Protein AF-A0A9P7P0W4-F1 (afdb_monomer)

Sequence (199 aa):
MQRSKVRDDPTLLHHFNLAYEQLQRGLGTGDFRYDLLIMLVMTLSAPSQTPYINIKNQKNGYYFDLMDGTRDRQGAAMYAATVVTRMLWHLTKEQFDPAPPNTASVEEVTKRLEHYKVTYWLMVGIGWVDLSNPNCLRRSLRRHECVMRSDAALREYYVELDRLRVDDPDGFIYRIFHGRFPIRKYNWVEVCKSSYSEY

Nearest PDB structures (foldseek):
  7dd5-assembly1_A  TM=1.740E-01  e=6.209E+00  Gallus gallus

pLDDT: mean 86.81, std 13.25, range [32.72, 98.12]

Foldseek 3Di:
DPPCPQVPDVQNVVLLVLLVVVLVVPPPPPQLLSVLLCLLLVLQLLFQFHWAWDLPCCVLNIFIDTDPDGADPVLSVLLSSLSSSVLCCQVVVVSQPPPPPPHDHPQVSQVVCCVSNNAVVLCVQQPQW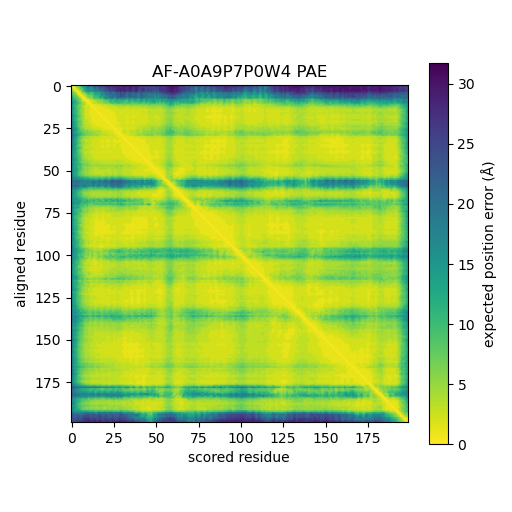DAPDPPDSDSGDDPVRTHGDDPVVSVVVSVVLVVCVPPPVQVNSCCRRRVPPPDDDDSSVVSSVVSPPVD

Mean predicted aligned error: 5.88 Å

Secondary structure (DSSP, 8-state):
---STTTT-HHHHHHHHHHHHHHHHHTTTT-HHHHHHHHHHHHHHSSSS-EEEE-S-GGG--EEEE-SSPPPHHHHHHHHHHHHHHHHHHHTHHHHSSPPTTS--HHHHHHHHGGGT--HHHHHHTTSEEESSTT---SS--GGGEEEPPHHHHHHHHHHHHHHHHH-HHHHHHHHHHTT-----S-HHHHHHGGGTT-

Radius of gyration: 16.47 Å; Cα contacts (8 Å, |Δi|>4): 232; chains: 1; bounding box: 40×38×42 Å

Solvent-accessible surface area (backbone atoms only — not comparable to full-atom values): 11359 Å² total; per-residue (Å²): 144,76,92,55,67,65,86,75,30,70,45,54,43,50,53,52,52,51,38,49,52,53,47,63,67,39,54,91,69,79,51,62,68,47,55,43,48,50,58,52,39,54,58,61,42,42,31,42,32,54,61,29,58,44,60,89,47,66,92,77,44,52,28,56,41,68,46,89,63,78,50,53,72,66,55,39,51,52,39,35,52,49,47,50,32,58,52,39,52,56,76,50,33,73,80,54,47,79,50,58,90,93,46,55,43,63,70,58,48,46,66,73,42,41,86,67,45,57,44,62,61,38,40,36,35,59,56,60,29,37,58,67,50,87,83,67,83,64,82,75,69,55,72,85,47,44,36,68,46,54,69,68,64,47,46,55,49,39,54,53,43,58,49,23,56,74,79,34,54,60,58,28,48,45,53,50,65,34,43,73,27,90,51,81,81,67,66,57,52,58,47,38,52,60,51,62,75,84,115

Structure (mmCIF, N/CA/C/O backbone):
data_AF-A0A9P7P0W4-F1
#
_entry.id   AF-A0A9P7P0W4-F1
#
loop_
_atom_site.group_PDB
_atom_site.id
_atom_site.type_symbol
_atom_site.label_atom_id
_atom_site.label_alt_id
_atom_site.label_comp_id
_atom_site.label_asym_id
_atom_site.label_entity_id
_atom_site.label_seq_id
_atom_site.pdbx_PDB_ins_code
_atom_site.Cartn_x
_atom_site.Cartn_y
_atom_site.Cartn_z
_atom_site.occupancy
_atom_site.B_iso_or_equiv
_atom_site.auth_seq_id
_atom_site.auth_comp_id
_atom_site.auth_asym_id
_atom_site.auth_atom_id
_atom_site.pdbx_PDB_model_num
ATOM 1 N N . MET A 1 1 ? 18.763 9.287 16.856 1.00 32.72 1 MET A N 1
ATOM 2 C CA . MET A 1 1 ? 18.424 8.640 18.144 1.00 32.72 1 MET A CA 1
ATOM 3 C C . MET A 1 1 ? 16.917 8.786 18.391 1.00 32.72 1 MET A C 1
ATOM 5 O O . MET A 1 1 ? 16.489 9.770 18.968 1.00 32.72 1 MET A O 1
ATOM 9 N N . GLN A 1 2 ? 16.097 7.884 17.833 1.00 38.03 2 GLN A N 1
ATOM 10 C CA . GLN A 1 2 ? 14.620 7.893 17.959 1.00 38.03 2 GLN A CA 1
ATOM 11 C C . GLN A 1 2 ? 14.020 6.499 17.639 1.00 38.03 2 GLN A C 1
ATOM 13 O O . GLN A 1 2 ? 12.918 6.377 17.120 1.00 38.03 2 GLN A O 1
ATOM 18 N N . ARG A 1 3 ? 14.782 5.428 17.914 1.00 39.53 3 ARG A N 1
ATOM 19 C CA . ARG A 1 3 ? 14.500 4.049 17.470 1.00 39.53 3 ARG A CA 1
ATOM 20 C C . ARG A 1 3 ? 13.415 3.303 18.284 1.00 39.53 3 ARG A C 1
ATOM 22 O O . ARG A 1 3 ? 13.064 2.204 17.879 1.00 39.53 3 ARG A O 1
ATOM 29 N N . SER A 1 4 ? 12.859 3.866 19.372 1.00 43.94 4 SER A N 1
ATOM 30 C CA . SER A 1 4 ? 11.929 3.133 20.271 1.00 43.94 4 SER A CA 1
ATOM 31 C C . SER A 1 4 ? 10.455 3.576 20.253 1.00 43.94 4 SER A C 1
ATOM 33 O O . SER A 1 4 ? 9.592 2.825 20.691 1.00 43.94 4 SER A O 1
ATOM 35 N N . LYS A 1 5 ? 10.113 4.749 19.702 1.00 50.69 5 LYS A N 1
ATOM 36 C CA . LYS A 1 5 ? 8.799 5.369 19.980 1.00 50.69 5 LYS A CA 1
ATOM 37 C C . LYS A 1 5 ? 7.566 4.601 19.487 1.00 50.69 5 LYS A C 1
ATOM 39 O O . LYS A 1 5 ? 6.499 4.819 20.035 1.00 50.69 5 LYS A O 1
ATOM 44 N N . VAL A 1 6 ? 7.678 3.735 18.476 1.00 53.84 6 VAL A N 1
ATOM 45 C CA . VAL A 1 6 ? 6.514 2.980 17.961 1.00 53.84 6 VAL A CA 1
ATOM 46 C C . VAL A 1 6 ? 6.235 1.722 18.781 1.00 53.84 6 VAL A C 1
ATOM 48 O O . VAL A 1 6 ? 5.078 1.363 18.966 1.00 53.84 6 VAL A O 1
ATOM 51 N N . ARG A 1 7 ? 7.283 1.064 19.294 1.00 53.12 7 ARG A N 1
ATOM 52 C CA . ARG A 1 7 ? 7.138 -0.154 20.105 1.00 53.12 7 ARG A CA 1
ATOM 53 C C . ARG A 1 7 ? 6.584 0.154 21.497 1.00 53.12 7 ARG A C 1
ATOM 55 O O . ARG A 1 7 ? 5.921 -0.695 22.075 1.00 53.12 7 ARG A O 1
ATOM 62 N N . ASP A 1 8 ? 6.823 1.368 21.984 1.00 61.44 8 ASP A N 1
ATOM 63 C CA . ASP A 1 8 ? 6.452 1.797 23.334 1.00 61.44 8 ASP A CA 1
ATOM 64 C C . ASP A 1 8 ? 5.175 2.657 23.361 1.00 61.44 8 ASP A C 1
ATOM 66 O O . ASP A 1 8 ? 4.830 3.203 24.404 1.00 61.44 8 ASP A O 1
ATOM 70 N N . ASP A 1 9 ? 4.484 2.81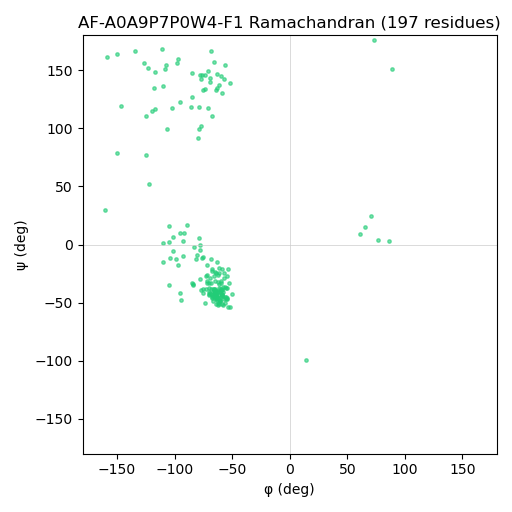0 22.225 1.00 72.50 9 ASP A N 1
ATOM 71 C CA . ASP A 1 9 ? 3.236 3.568 22.120 1.00 72.50 9 ASP A CA 1
ATOM 72 C C . ASP A 1 9 ? 2.047 2.603 21.960 1.00 72.50 9 ASP A C 1
ATOM 74 O O . ASP A 1 9 ? 1.773 2.130 20.848 1.00 72.50 9 ASP A O 1
ATOM 78 N N . PRO A 1 10 ? 1.310 2.310 23.050 1.00 73.75 10 PRO A N 1
ATOM 79 C CA . PRO A 1 10 ? 0.192 1.370 23.032 1.00 73.75 10 PRO A CA 1
ATOM 80 C C . PRO A 1 10 ? -0.889 1.753 22.018 1.00 73.75 10 PRO A C 1
ATOM 82 O O . PRO A 1 10 ? -1.561 0.882 21.466 1.00 73.75 10 PRO A O 1
ATOM 85 N N . THR A 1 11 ? -1.029 3.052 21.732 1.00 74.94 11 THR A N 1
ATOM 86 C CA . THR A 1 11 ? -2.031 3.548 20.786 1.00 74.94 11 THR A CA 1
ATOM 87 C C . THR A 1 11 ? -1.667 3.210 19.342 1.00 74.94 11 THR A C 1
ATOM 89 O O . THR A 1 11 ? -2.552 2.901 18.550 1.00 74.94 11 THR A O 1
ATOM 92 N N . LEU A 1 12 ? -0.373 3.178 19.005 1.00 81.94 12 LEU A N 1
ATOM 93 C CA . LEU A 1 12 ? 0.109 2.722 17.698 1.00 81.94 12 LEU A CA 1
ATOM 94 C C . LEU A 1 12 ? 0.057 1.200 17.574 1.00 81.94 12 LEU A C 1
ATOM 96 O O . LEU A 1 12 ? -0.354 0.684 16.532 1.00 81.94 12 LEU A O 1
ATOM 100 N N . LEU A 1 13 ? 0.446 0.484 18.633 1.00 86.81 13 LEU A N 1
ATOM 101 C CA . LEU A 1 13 ? 0.436 -0.979 18.655 1.00 86.81 13 LEU A CA 1
ATOM 102 C C . LEU A 1 13 ? -0.953 -1.555 18.381 1.00 86.81 13 LEU A C 1
ATOM 104 O O . LEU A 1 13 ? -1.053 -2.559 17.681 1.00 86.81 13 LEU A O 1
ATOM 108 N N . HIS A 1 14 ? -2.015 -0.906 18.864 1.00 90.31 14 HIS A N 1
ATOM 109 C CA . HIS A 1 14 ? -3.384 -1.343 18.599 1.00 90.31 14 HIS A CA 1
ATOM 110 C C . HIS A 1 14 ? -3.677 -1.482 17.095 1.00 90.31 14 HIS A C 1
ATOM 112 O O . HIS A 1 14 ? -4.174 -2.520 16.666 1.00 90.31 14 HIS A O 1
ATOM 118 N N . HIS A 1 15 ? -3.297 -0.494 16.275 1.00 92.81 15 HIS A N 1
ATOM 119 C CA . HIS A 1 15 ? -3.532 -0.558 14.828 1.00 92.81 15 HIS A CA 1
ATOM 120 C C . HIS A 1 15 ? -2.729 -1.667 14.150 1.00 92.81 15 HIS A C 1
ATOM 122 O O . HIS A 1 15 ? -3.246 -2.306 13.238 1.00 92.81 15 HIS A O 1
ATOM 128 N N . PHE A 1 16 ? -1.486 -1.904 14.576 1.00 93.12 16 PHE A N 1
ATOM 129 C CA . PHE A 1 16 ? -0.672 -2.987 14.022 1.00 93.12 16 PHE A CA 1
ATOM 130 C C . PHE A 1 16 ? -1.200 -4.365 14.420 1.00 93.12 16 PHE A C 1
ATOM 132 O O . PHE A 1 16 ? -1.268 -5.248 13.570 1.00 93.12 16 PHE A O 1
ATOM 139 N N . ASN A 1 17 ? -1.615 -4.541 15.676 1.00 93.56 17 ASN A N 1
ATOM 140 C CA . ASN A 1 17 ? -2.195 -5.795 16.151 1.00 93.56 17 ASN A CA 1
ATOM 141 C C . ASN A 1 17 ? -3.510 -6.094 15.431 1.00 93.56 17 ASN A C 1
ATOM 143 O O . ASN A 1 17 ? -3.691 -7.191 14.915 1.00 93.56 17 ASN A O 1
ATOM 147 N N . LEU A 1 18 ? -4.388 -5.097 15.308 1.00 94.31 18 LEU A N 1
ATOM 148 C CA . LEU A 1 18 ? -5.643 -5.272 14.591 1.00 94.31 18 LEU A CA 1
ATOM 149 C C . LEU A 1 18 ? -5.405 -5.542 13.099 1.00 94.31 18 LEU A C 1
ATOM 151 O O . LEU A 1 18 ? -6.032 -6.429 12.533 1.00 94.31 18 LEU A O 1
ATOM 155 N N . ALA A 1 19 ? -4.462 -4.842 12.461 1.00 96.12 19 ALA A N 1
ATOM 156 C CA . ALA A 1 19 ? -4.063 -5.131 11.084 1.00 96.12 19 ALA A CA 1
ATOM 157 C C . ALA A 1 19 ? -3.542 -6.566 10.920 1.00 96.12 19 ALA A C 1
ATOM 159 O O . ALA A 1 19 ? -3.913 -7.249 9.968 1.00 96.12 19 ALA A O 1
ATOM 160 N N . TYR A 1 20 ? -2.728 -7.042 11.861 1.00 95.69 20 TYR A N 1
ATOM 161 C CA . TYR A 1 20 ? -2.256 -8.421 11.879 1.00 95.69 20 TYR A CA 1
ATOM 162 C C . TYR A 1 20 ? -3.415 -9.420 11.999 1.00 95.69 20 TYR A C 1
ATOM 164 O O . TYR A 1 20 ? -3.494 -10.346 11.196 1.00 95.69 20 TYR A O 1
ATOM 172 N N . GLU A 1 21 ? -4.358 -9.202 12.919 1.00 95.94 21 GLU A N 1
ATOM 173 C CA . GLU A 1 21 ? -5.551 -10.048 13.062 1.00 95.94 21 GLU A CA 1
ATOM 174 C C . GLU A 1 21 ? -6.402 -10.075 11.787 1.00 95.94 21 GLU A C 1
ATOM 176 O O . GLU A 1 21 ? -6.816 -11.146 11.342 1.00 95.94 21 GLU A O 1
ATOM 181 N N . GLN A 1 22 ? -6.651 -8.914 11.172 1.00 96.56 22 GLN A N 1
ATOM 182 C CA . GLN A 1 22 ? -7.420 -8.830 9.927 1.00 96.56 22 GLN A CA 1
ATOM 183 C C . GLN A 1 22 ? -6.704 -9.531 8.771 1.00 96.56 22 GLN A C 1
ATOM 185 O O . GLN A 1 22 ? -7.348 -10.215 7.978 1.00 96.56 22 GLN A O 1
ATOM 190 N N . LEU A 1 23 ? -5.376 -9.409 8.688 1.00 95.88 23 LEU A N 1
ATOM 191 C CA . LEU A 1 23 ? -4.584 -10.125 7.694 1.00 95.88 23 LEU A CA 1
ATOM 192 C C . LEU A 1 23 ? -4.677 -11.641 7.905 1.00 95.88 23 LEU A C 1
ATOM 194 O O . LEU A 1 23 ? -4.950 -12.366 6.954 1.00 95.88 23 LEU A O 1
ATOM 198 N N . GLN A 1 24 ? -4.510 -12.125 9.139 1.00 95.62 24 GLN A N 1
ATOM 199 C CA . GLN A 1 24 ? -4.623 -13.553 9.453 1.00 95.62 24 GLN A CA 1
ATOM 200 C C . GLN A 1 24 ? -6.009 -14.121 9.138 1.00 95.62 24 GLN A C 1
ATOM 202 O O . GLN A 1 24 ? -6.105 -15.246 8.660 1.00 95.62 24 GLN A O 1
ATOM 207 N N . ARG A 1 25 ? -7.076 -13.354 9.396 1.00 94.44 25 ARG A N 1
ATOM 208 C CA . ARG A 1 25 ? -8.451 -13.770 9.086 1.00 94.44 25 ARG A CA 1
ATOM 209 C C . ARG A 1 25 ? -8.739 -13.794 7.588 1.00 94.44 25 ARG A C 1
ATOM 211 O O . ARG A 1 25 ? -9.549 -14.607 7.164 1.00 94.44 25 ARG A O 1
ATOM 218 N N . GLY A 1 26 ? -8.130 -12.898 6.813 1.00 93.88 26 GLY A N 1
ATOM 219 C CA . GLY A 1 26 ? -8.373 -12.785 5.375 1.00 93.88 26 GLY A CA 1
ATOM 220 C C . GLY A 1 26 ? -7.541 -13.737 4.519 1.00 93.88 26 GLY A C 1
ATOM 221 O O . GLY A 1 26 ? -8.018 -14.219 3.490 1.00 93.88 26 GLY A O 1
ATOM 222 N N . LEU A 1 27 ? -6.310 -14.043 4.933 1.00 93.19 27 LEU A N 1
ATOM 223 C CA . LEU A 1 27 ? -5.432 -14.946 4.190 1.00 93.19 27 LEU A CA 1
ATOM 224 C C . LEU A 1 27 ? -6.013 -16.364 4.104 1.00 93.19 27 LEU A C 1
ATOM 226 O O . LEU A 1 27 ? -6.480 -16.928 5.089 1.00 93.19 27 LEU A O 1
ATOM 230 N N . GLY A 1 28 ? -5.960 -16.953 2.907 1.00 88.75 28 GLY A N 1
ATOM 231 C CA . GLY A 1 28 ? -6.440 -18.317 2.657 1.00 88.75 28 GLY A CA 1
ATOM 232 C C . GLY A 1 28 ? -7.963 -18.463 2.556 1.00 88.75 28 GLY A C 1
ATOM 233 O O . GLY A 1 28 ? -8.452 -19.575 2.382 1.00 88.75 28 GLY A O 1
ATOM 234 N N . THR A 1 29 ? -8.720 -17.364 2.618 1.00 94.56 29 THR A N 1
ATOM 235 C CA . THR A 1 29 ? -10.188 -17.383 2.470 1.00 94.56 29 THR A CA 1
ATOM 236 C C . THR A 1 29 ? -10.666 -17.423 1.016 1.00 94.56 29 THR A C 1
ATOM 238 O O . THR A 1 29 ? -11.847 -17.647 0.764 1.00 94.56 29 THR A O 1
ATOM 241 N N . GLY A 1 30 ? -9.767 -17.190 0.053 1.00 92.56 30 GLY A N 1
ATOM 242 C CA . GLY A 1 30 ? -1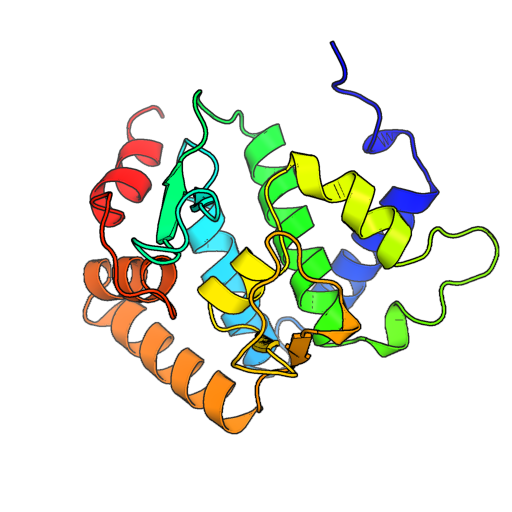0.105 -16.997 -1.362 1.00 92.56 30 GLY A CA 1
ATOM 243 C C . GLY A 1 30 ? -10.470 -15.552 -1.731 1.00 92.56 30 GLY A C 1
ATOM 244 O O . GLY A 1 30 ? -10.808 -15.282 -2.886 1.00 92.56 30 GLY A O 1
ATOM 245 N N . ASP A 1 31 ? -10.395 -14.607 -0.788 1.00 95.81 31 ASP A N 1
ATOM 246 C CA . ASP A 1 31 ? -10.518 -13.181 -1.092 1.00 95.81 31 ASP A CA 1
ATOM 247 C C . ASP A 1 31 ? -9.221 -12.633 -1.714 1.00 95.81 31 ASP A C 1
ATOM 249 O O . ASP A 1 31 ? -8.245 -12.318 -1.027 1.00 95.81 31 ASP A O 1
ATOM 253 N N . PHE A 1 32 ? -9.258 -12.461 -3.038 1.00 96.50 32 PHE A N 1
ATOM 254 C CA . PHE A 1 32 ? -8.147 -11.973 -3.861 1.00 96.50 32 PHE A CA 1
ATOM 255 C C . PHE A 1 32 ? -7.555 -10.631 -3.396 1.00 96.50 32 PHE A C 1
ATOM 257 O O . PHE A 1 32 ? -6.426 -10.298 -3.756 1.00 96.50 32 PHE A O 1
ATOM 264 N N . ARG A 1 33 ? -8.293 -9.824 -2.619 1.00 97.56 33 ARG A N 1
ATOM 265 C CA . ARG A 1 33 ? -7.811 -8.522 -2.131 1.00 97.56 33 ARG A CA 1
ATOM 266 C C . ARG A 1 33 ? -6.679 -8.691 -1.124 1.00 97.56 33 ARG A C 1
ATOM 268 O O . ARG A 1 33 ? -5.766 -7.868 -1.114 1.00 97.56 33 ARG A O 1
ATOM 275 N N . TYR A 1 34 ? -6.698 -9.760 -0.327 1.00 97.62 34 TYR A N 1
ATOM 276 C CA . TYR A 1 34 ? -5.602 -10.082 0.589 1.00 97.62 34 TYR A CA 1
ATOM 277 C C . TYR A 1 34 ? -4.376 -10.610 -0.163 1.00 97.62 34 TYR A C 1
ATOM 279 O O . TYR A 1 34 ? -3.258 -10.206 0.151 1.00 97.62 34 TYR A O 1
ATOM 287 N N . ASP A 1 35 ? -4.572 -11.419 -1.206 1.00 95.94 35 ASP A N 1
ATOM 288 C CA . ASP A 1 35 ? -3.472 -11.887 -2.059 1.00 95.94 35 ASP A CA 1
ATOM 289 C C . ASP A 1 35 ? -2.805 -10.718 -2.797 1.00 95.94 35 ASP A C 1
ATOM 291 O O . ASP A 1 35 ? -1.580 -10.576 -2.781 1.00 95.94 35 ASP A O 1
ATOM 295 N N . LEU A 1 36 ? -3.613 -9.819 -3.371 1.00 97.56 36 LEU A N 1
ATOM 296 C CA . LEU A 1 36 ? -3.139 -8.583 -3.991 1.00 97.56 36 LEU A CA 1
ATOM 297 C C . LEU A 1 36 ? -2.372 -7.711 -2.987 1.00 97.56 36 LEU A C 1
ATOM 299 O O . LEU A 1 36 ? -1.304 -7.192 -3.312 1.00 97.56 36 LEU A O 1
ATOM 303 N N . LEU A 1 37 ? -2.882 -7.568 -1.760 1.00 97.81 37 LEU A N 1
ATOM 304 C CA . LEU A 1 37 ? -2.204 -6.832 -0.694 1.00 97.81 37 LEU A CA 1
ATOM 305 C C . LEU A 1 37 ? -0.809 -7.402 -0.423 1.00 97.81 37 LEU A C 1
ATOM 307 O O . LEU A 1 37 ? 0.157 -6.638 -0.380 1.00 97.81 37 LEU A O 1
ATOM 311 N N . ILE A 1 38 ? -0.678 -8.725 -0.299 1.00 96.44 38 ILE A N 1
ATOM 312 C CA . ILE A 1 38 ? 0.621 -9.377 -0.093 1.00 96.44 38 ILE A CA 1
ATOM 313 C C . ILE A 1 38 ? 1.554 -9.153 -1.287 1.00 96.44 38 ILE A C 1
ATOM 315 O O . ILE A 1 38 ? 2.706 -8.768 -1.076 1.00 96.44 38 ILE A O 1
ATOM 319 N N . MET A 1 39 ? 1.076 -9.323 -2.526 1.00 95.94 39 MET A N 1
ATOM 320 C CA . MET A 1 39 ? 1.886 -9.086 -3.731 1.00 95.94 39 MET A CA 1
ATOM 321 C C . MET A 1 39 ? 2.477 -7.670 -3.747 1.00 95.94 39 MET A C 1
ATOM 323 O O . MET A 1 39 ? 3.679 -7.492 -3.970 1.00 95.94 39 MET A O 1
ATOM 327 N N . LEU A 1 40 ? 1.650 -6.662 -3.460 1.00 97.19 40 LEU A N 1
ATOM 328 C CA . LEU A 1 40 ? 2.065 -5.260 -3.430 1.00 97.19 40 LEU A CA 1
ATOM 329 C C . LEU A 1 40 ? 3.059 -4.984 -2.293 1.00 97.19 40 LEU A C 1
ATOM 331 O O . LEU A 1 40 ? 4.115 -4.396 -2.530 1.00 97.19 40 LEU A O 1
ATOM 335 N N . VAL A 1 41 ? 2.763 -5.429 -1.069 1.00 96.69 41 VAL A N 1
ATOM 336 C CA . VAL A 1 41 ? 3.607 -5.184 0.114 1.00 96.69 41 VAL A CA 1
ATOM 337 C C . VAL A 1 41 ? 4.976 -5.839 -0.028 1.00 96.69 41 VAL A C 1
ATOM 339 O O . VAL A 1 41 ? 5.988 -5.197 0.268 1.00 96.69 41 VAL A O 1
ATOM 342 N N . MET A 1 42 ? 5.024 -7.090 -0.490 1.00 94.38 42 MET A N 1
ATOM 343 C CA . MET A 1 42 ? 6.280 -7.823 -0.658 1.00 94.38 42 MET A CA 1
ATOM 344 C C . MET A 1 42 ? 7.157 -7.154 -1.713 1.00 94.38 42 MET A C 1
ATOM 346 O O . MET A 1 42 ? 8.341 -6.930 -1.472 1.00 94.38 42 MET A O 1
ATOM 350 N N . THR A 1 43 ? 6.562 -6.731 -2.830 1.00 94.69 43 THR A N 1
ATOM 351 C CA . THR A 1 43 ? 7.293 -6.046 -3.905 1.00 94.69 43 THR A CA 1
ATOM 352 C C . THR A 1 43 ? 7.809 -4.677 -3.464 1.00 94.69 43 THR A C 1
ATOM 354 O O . THR A 1 43 ? 8.975 -4.359 -3.676 1.00 94.69 43 THR A O 1
ATOM 357 N N . LEU A 1 44 ? 6.991 -3.874 -2.775 1.00 93.81 44 LEU A N 1
ATOM 358 C CA . LEU A 1 44 ? 7.425 -2.583 -2.223 1.00 93.81 44 LEU A CA 1
ATOM 359 C C . LEU A 1 44 ? 8.506 -2.724 -1.138 1.00 93.81 44 LEU A C 1
ATOM 361 O O . LEU A 1 44 ? 9.258 -1.785 -0.871 1.00 93.81 44 LEU A O 1
ATOM 365 N N . SER A 1 45 ? 8.570 -3.874 -0.472 1.00 92.50 45 SER A N 1
ATOM 366 C CA . SER A 1 45 ? 9.529 -4.125 0.604 1.00 92.50 45 SER A CA 1
ATOM 367 C C . SER A 1 45 ? 10.816 -4.789 0.121 1.00 92.50 45 SER A C 1
ATOM 369 O O . SER A 1 45 ? 11.773 -4.829 0.889 1.00 92.50 45 SER A O 1
ATOM 371 N N . ALA A 1 46 ? 10.862 -5.253 -1.132 1.00 91.00 46 ALA A N 1
ATOM 372 C CA . ALA A 1 46 ? 12.034 -5.902 -1.708 1.00 91.00 46 ALA A CA 1
ATOM 373 C C . ALA A 1 46 ? 13.257 -4.974 -1.841 1.00 91.00 46 ALA A C 1
ATOM 375 O O . ALA A 1 46 ? 14.342 -5.427 -1.495 1.00 91.00 46 ALA A O 1
ATOM 376 N N . PRO A 1 47 ? 13.131 -3.697 -2.267 1.00 90.31 47 PRO A N 1
ATOM 377 C CA . PRO A 1 47 ? 14.271 -2.789 -2.351 1.00 90.31 47 PRO A CA 1
ATOM 378 C C . PRO A 1 47 ? 15.019 -2.589 -1.024 1.00 90.31 47 PRO A C 1
ATOM 380 O O . PRO A 1 47 ? 14.410 -2.413 0.041 1.00 90.31 47 PRO A O 1
ATOM 383 N N . SER A 1 48 ? 16.347 -2.492 -1.114 1.00 86.31 48 SER A N 1
ATOM 384 C CA . SER A 1 48 ? 17.242 -2.158 0.002 1.00 86.31 48 SER A CA 1
ATOM 385 C C . SER A 1 48 ? 17.066 -0.722 0.506 1.00 86.31 48 SER A C 1
ATOM 387 O O . SER A 1 48 ? 17.383 -0.423 1.653 1.00 86.31 48 SER A O 1
ATOM 389 N N . GLN A 1 49 ? 16.512 0.173 -0.314 1.00 91.12 49 GLN A N 1
ATOM 390 C CA . GLN A 1 49 ? 16.134 1.539 0.058 1.00 91.12 49 GLN A CA 1
ATOM 391 C C . GLN A 1 49 ? 14.608 1.671 0.123 1.00 91.12 49 GLN A C 1
ATOM 393 O O . GLN A 1 49 ? 13.890 0.991 -0.599 1.00 91.12 49 GLN A O 1
ATOM 398 N N . THR A 1 50 ? 14.079 2.566 0.964 1.00 91.31 50 THR A N 1
ATOM 399 C CA . THR A 1 50 ? 12.617 2.733 1.100 1.00 91.31 50 THR A CA 1
ATOM 400 C C . THR A 1 50 ? 12.015 3.396 -0.145 1.00 91.31 50 THR A C 1
ATOM 402 O O . THR A 1 50 ? 12.327 4.570 -0.383 1.00 91.31 50 THR A O 1
ATOM 405 N N . PRO A 1 51 ? 11.110 2.730 -0.893 1.00 92.75 51 PRO A N 1
ATOM 406 C CA . PRO A 1 51 ? 10.400 3.383 -1.979 1.00 92.75 51 PRO A CA 1
ATOM 407 C C . PRO A 1 51 ? 9.280 4.280 -1.445 1.00 92.75 51 PRO A C 1
ATOM 409 O O . PRO A 1 51 ? 8.577 3.951 -0.483 1.00 92.75 51 PRO A O 1
ATOM 412 N N . TYR A 1 52 ? 9.089 5.427 -2.086 1.00 92.62 52 TYR A N 1
ATOM 413 C CA . TYR A 1 52 ? 8.035 6.379 -1.751 1.00 92.62 52 TYR A CA 1
ATOM 414 C C . TYR A 1 52 ? 7.568 7.157 -2.979 1.00 92.62 52 TYR A C 1
ATOM 416 O O . TYR A 1 52 ? 8.260 7.205 -3.988 1.00 92.62 52 TYR A O 1
ATOM 424 N N . ILE A 1 53 ? 6.409 7.813 -2.889 1.00 91.12 53 ILE A N 1
ATOM 425 C CA . ILE A 1 53 ? 5.954 8.723 -3.946 1.00 91.12 53 ILE A CA 1
ATOM 426 C C . ILE A 1 53 ? 6.544 10.113 -3.730 1.00 91.12 53 ILE A C 1
ATOM 428 O O . ILE A 1 53 ? 6.255 10.780 -2.730 1.00 91.12 53 ILE A O 1
ATOM 432 N N . ASN A 1 54 ? 7.343 10.571 -4.690 1.00 88.44 54 ASN A N 1
ATOM 433 C CA . ASN A 1 54 ? 7.838 11.933 -4.721 1.00 88.44 54 ASN A CA 1
ATOM 434 C C . ASN A 1 54 ? 6.751 12.878 -5.249 1.00 88.44 54 ASN A C 1
ATOM 436 O O . ASN A 1 54 ? 6.279 12.770 -6.378 1.00 88.44 54 ASN A O 1
ATOM 440 N N . ILE A 1 55 ? 6.363 13.819 -4.390 1.00 83.31 55 ILE A N 1
ATOM 441 C CA . ILE A 1 55 ? 5.297 14.805 -4.614 1.00 83.31 55 ILE A CA 1
ATOM 442 C C . ILE A 1 55 ? 5.841 16.237 -4.775 1.00 83.31 55 ILE A C 1
ATOM 444 O O . ILE A 1 55 ? 5.065 17.190 -4.859 1.00 83.31 55 ILE A O 1
ATOM 448 N N . LYS A 1 56 ? 7.171 16.428 -4.730 1.00 74.31 56 LYS A N 1
ATOM 449 C CA . LYS A 1 56 ? 7.791 17.762 -4.629 1.00 74.31 56 LYS A CA 1
ATOM 450 C C . LYS A 1 56 ? 7.684 18.574 -5.919 1.00 74.31 56 LYS A C 1
ATOM 452 O O . LYS A 1 56 ? 7.664 19.799 -5.838 1.00 74.31 56 LYS A O 1
ATOM 457 N N . ASN A 1 57 ? 7.584 17.924 -7.079 1.00 63.81 57 ASN A N 1
ATOM 458 C CA . ASN A 1 57 ? 7.490 18.605 -8.367 1.00 63.81 57 ASN A CA 1
ATOM 459 C C . ASN A 1 57 ? 6.254 18.161 -9.161 1.00 63.81 57 ASN A C 1
ATOM 461 O O . ASN A 1 57 ? 6.363 17.410 -10.122 1.00 63.81 57 ASN A O 1
ATOM 465 N N . GLN A 1 58 ? 5.081 18.675 -8.775 1.00 63.09 58 GLN A N 1
ATOM 466 C CA . GLN A 1 58 ? 3.805 18.389 -9.448 1.00 63.09 58 GLN A CA 1
ATOM 467 C C . GLN A 1 58 ? 3.825 18.695 -10.957 1.00 63.09 58 GLN A C 1
ATOM 469 O O . GLN A 1 58 ? 3.111 18.039 -11.706 1.00 63.09 58 GLN A O 1
ATOM 474 N N . LYS A 1 59 ? 4.667 19.636 -11.421 1.00 62.31 59 LYS A N 1
ATOM 475 C CA . LYS A 1 59 ? 4.817 19.944 -12.856 1.00 62.31 59 LYS A CA 1
ATOM 476 C C . LYS A 1 59 ? 5.401 18.777 -13.652 1.00 62.31 59 LYS A C 1
ATOM 478 O O . LYS A 1 59 ? 5.048 18.604 -14.810 1.00 62.31 59 LYS A O 1
ATOM 483 N N . ASN A 1 60 ? 6.257 17.978 -13.018 1.00 62.50 60 ASN A N 1
ATOM 484 C CA . ASN A 1 60 ? 6.850 16.785 -13.615 1.00 62.50 60 ASN A CA 1
ATOM 485 C C . ASN A 1 60 ? 6.070 15.517 -13.248 1.00 62.50 60 ASN A C 1
ATOM 487 O O . ASN A 1 60 ? 6.568 14.432 -13.510 1.00 62.50 60 ASN A O 1
ATOM 491 N N . GLY A 1 61 ? 4.888 15.656 -12.637 1.00 72.50 61 GLY A N 1
ATOM 492 C CA . GLY A 1 61 ? 4.056 14.564 -12.148 1.00 72.50 61 GLY A CA 1
ATOM 493 C C . GLY A 1 61 ? 4.585 13.872 -10.888 1.00 72.50 61 GLY A C 1
ATOM 494 O O . GLY A 1 61 ? 5.648 14.182 -10.348 1.00 72.50 61 GLY A O 1
ATOM 495 N N . TYR A 1 62 ? 3.780 12.939 -10.392 1.00 84.50 62 TYR A N 1
ATOM 496 C CA . TYR A 1 62 ? 4.121 12.063 -9.275 1.00 84.50 62 TYR A CA 1
ATOM 497 C C . TYR A 1 62 ? 4.897 10.854 -9.793 1.00 84.50 62 TYR A C 1
ATOM 499 O O . TYR A 1 62 ? 4.645 10.408 -10.908 1.00 84.50 62 TYR A O 1
ATOM 507 N N . TYR A 1 63 ? 5.826 10.321 -9.004 1.00 88.25 63 TYR A N 1
ATOM 508 C CA . TYR A 1 63 ? 6.576 9.115 -9.363 1.00 88.25 63 TYR A CA 1
ATOM 509 C C . TYR A 1 63 ? 7.165 8.430 -8.139 1.00 88.25 63 TYR A C 1
ATOM 511 O O . TYR A 1 63 ? 7.313 9.048 -7.081 1.00 88.25 63 TYR A O 1
ATOM 519 N N . PHE A 1 64 ? 7.517 7.156 -8.292 1.00 90.94 64 PHE A N 1
ATOM 520 C CA . PHE A 1 64 ? 8.254 6.430 -7.269 1.00 90.94 64 PHE A CA 1
ATOM 521 C C . PHE A 1 64 ? 9.715 6.869 -7.217 1.00 90.94 64 PHE A C 1
ATOM 523 O O . PHE A 1 64 ? 10.406 6.940 -8.234 1.00 90.94 64 PHE A O 1
ATOM 530 N N . ASP A 1 65 ? 10.192 7.110 -6.006 1.00 91.38 65 ASP A N 1
ATOM 531 C CA . ASP A 1 65 ? 11.549 7.523 -5.693 1.00 91.38 65 ASP A CA 1
ATOM 532 C C . ASP A 1 65 ? 12.090 6.698 -4.513 1.00 91.38 65 ASP A C 1
ATOM 534 O O . ASP A 1 65 ? 11.329 6.004 -3.832 1.00 91.38 65 ASP A O 1
ATOM 538 N N . LEU A 1 66 ? 13.397 6.760 -4.274 1.00 90.50 66 LEU A N 1
ATOM 539 C CA . LEU A 1 66 ? 14.078 6.039 -3.201 1.00 90.50 66 LEU A CA 1
ATOM 540 C C . LEU A 1 66 ? 14.560 7.013 -2.132 1.00 90.50 66 LEU A C 1
ATOM 542 O O . LEU A 1 66 ? 15.065 8.094 -2.434 1.00 90.50 66 LEU A O 1
ATOM 546 N N . MET A 1 67 ? 14.372 6.654 -0.865 1.00 88.81 67 MET A N 1
ATOM 547 C CA . MET A 1 67 ? 14.987 7.399 0.229 1.00 88.81 67 MET A CA 1
ATOM 548 C C . MET A 1 67 ? 16.501 7.212 0.245 1.00 88.81 67 MET A C 1
ATOM 550 O O . MET A 1 67 ? 16.989 6.104 0.035 1.00 88.81 67 MET A O 1
ATOM 554 N N . ASP A 1 68 ? 17.222 8.275 0.597 1.00 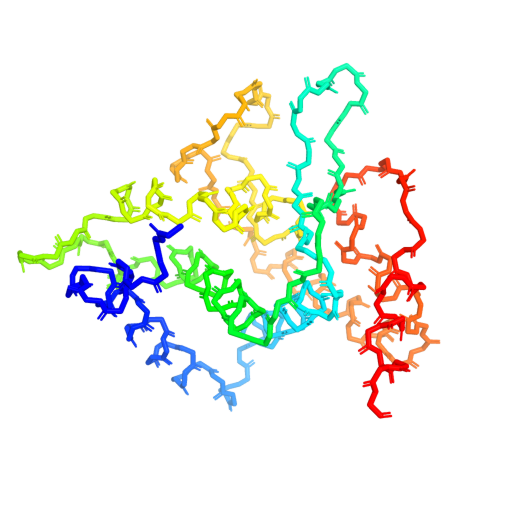83.12 68 ASP A N 1
ATOM 555 C CA . ASP A 1 68 ? 18.660 8.204 0.843 1.00 83.12 68 ASP A CA 1
ATOM 556 C C . ASP A 1 68 ? 18.973 7.248 2.004 1.00 83.12 68 ASP A C 1
ATOM 558 O O . ASP A 1 68 ? 18.314 7.277 3.050 1.00 83.12 68 ASP A O 1
ATOM 562 N N . GLY A 1 69 ? 20.011 6.431 1.815 1.00 81.12 69 GLY A N 1
ATOM 563 C CA . GLY A 1 69 ? 20.469 5.438 2.785 1.00 81.12 69 GLY A CA 1
ATOM 564 C C . GLY A 1 69 ? 19.796 4.071 2.642 1.00 81.12 69 GLY A C 1
ATOM 565 O O . GLY A 1 69 ? 18.651 3.951 2.200 1.00 81.12 69 GLY A O 1
ATOM 566 N N . THR A 1 70 ? 20.529 3.027 3.026 1.00 81.44 70 THR A N 1
ATOM 567 C CA . THR A 1 70 ? 20.019 1.656 3.070 1.00 81.44 70 THR A CA 1
ATOM 568 C C . THR A 1 70 ? 19.124 1.455 4.288 1.00 81.44 70 THR A C 1
ATOM 570 O O . THR A 1 70 ? 19.306 2.044 5.358 1.00 81.44 70 THR A O 1
ATOM 573 N N . ARG A 1 71 ? 18.103 0.626 4.110 1.00 82.75 71 ARG A N 1
ATOM 574 C CA . ARG A 1 71 ? 17.142 0.249 5.133 1.00 82.75 71 ARG A CA 1
ATOM 575 C C . ARG A 1 71 ? 17.595 -1.058 5.765 1.00 82.75 71 ARG A C 1
ATOM 577 O O . ARG A 1 71 ? 17.733 -2.066 5.081 1.00 82.75 71 ARG A O 1
ATOM 584 N N . ASP A 1 72 ? 17.778 -1.048 7.080 1.00 81.75 72 ASP A N 1
ATOM 585 C CA . ASP A 1 72 ? 18.020 -2.282 7.824 1.00 81.75 72 ASP A CA 1
ATOM 586 C C . ASP A 1 72 ? 16.768 -3.186 7.846 1.00 81.75 72 ASP A C 1
ATOM 588 O O . ASP A 1 72 ? 15.648 -2.773 7.521 1.00 81.75 72 ASP A O 1
ATOM 592 N N . ARG A 1 73 ? 16.943 -4.450 8.253 1.00 79.50 73 ARG A N 1
ATOM 593 C CA . ARG A 1 73 ? 15.854 -5.443 8.297 1.00 79.50 73 ARG A CA 1
ATOM 594 C C . ARG A 1 73 ? 14.657 -4.975 9.131 1.00 79.50 73 ARG A C 1
ATOM 596 O O . ARG A 1 73 ? 13.511 -5.242 8.773 1.00 79.50 73 ARG A O 1
ATOM 603 N N . GLN A 1 74 ? 14.909 -4.273 10.236 1.00 83.38 74 GLN A N 1
ATOM 604 C CA . GLN A 1 74 ? 13.849 -3.753 11.098 1.00 83.38 74 GLN A CA 1
ATOM 605 C C . GLN A 1 74 ? 13.068 -2.635 10.399 1.00 83.38 74 GLN A C 1
ATOM 607 O O . GLN A 1 74 ? 11.840 -2.612 10.455 1.00 83.38 74 GLN A O 1
ATOM 612 N N . GLY A 1 75 ? 13.758 -1.732 9.707 1.00 85.62 75 GLY A N 1
ATOM 613 C CA . GLY A 1 75 ? 13.152 -0.695 8.887 1.00 85.62 75 GLY A CA 1
ATOM 614 C C . GLY A 1 75 ? 12.304 -1.284 7.763 1.00 85.62 75 GLY A C 1
ATOM 615 O O . GLY A 1 75 ? 11.214 -0.775 7.505 1.00 85.62 75 GLY A O 1
ATOM 616 N N . ALA A 1 76 ? 12.759 -2.369 7.128 1.00 86.94 76 ALA A N 1
ATOM 617 C CA . ALA A 1 76 ? 12.006 -3.064 6.084 1.00 86.94 76 ALA A CA 1
ATOM 618 C C . ALA A 1 76 ? 10.713 -3.672 6.637 1.00 86.94 76 ALA A C 1
ATOM 620 O O . ALA A 1 76 ? 9.638 -3.429 6.089 1.00 86.94 76 ALA A O 1
ATOM 621 N N . ALA A 1 77 ? 10.795 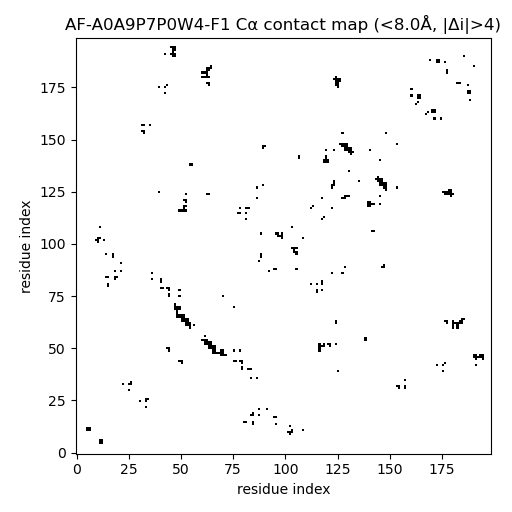-4.361 7.778 1.00 89.81 77 ALA A N 1
ATOM 622 C CA . ALA A 1 77 ? 9.627 -4.912 8.459 1.00 89.81 77 ALA A CA 1
ATOM 623 C C . ALA A 1 77 ? 8.633 -3.819 8.886 1.00 89.81 77 ALA A C 1
ATOM 625 O O . ALA A 1 77 ? 7.431 -3.956 8.668 1.00 89.81 77 ALA A O 1
ATOM 626 N N . MET A 1 78 ? 9.121 -2.703 9.441 1.00 90.38 78 MET A N 1
ATOM 627 C CA . MET A 1 78 ? 8.259 -1.585 9.837 1.00 90.38 78 MET A CA 1
ATOM 628 C C . MET A 1 78 ? 7.589 -0.916 8.643 1.00 90.38 78 MET A C 1
ATOM 630 O O . MET A 1 78 ? 6.418 -0.546 8.731 1.00 90.38 78 MET A O 1
ATOM 634 N N . TYR A 1 79 ? 8.300 -0.770 7.526 1.00 93.06 79 TYR A N 1
ATOM 635 C CA . TYR A 1 79 ? 7.718 -0.254 6.296 1.00 93.06 79 TYR A CA 1
ATOM 636 C C . TYR A 1 79 ? 6.600 -1.171 5.793 1.00 93.06 79 TYR A C 1
ATOM 638 O O . TYR A 1 79 ? 5.483 -0.697 5.597 1.00 93.06 79 TYR A O 1
ATOM 646 N N . ALA A 1 80 ? 6.861 -2.477 5.681 1.00 95.06 80 ALA A N 1
ATOM 647 C CA . ALA A 1 80 ? 5.872 -3.466 5.261 1.00 95.06 80 ALA A CA 1
ATOM 648 C C . ALA A 1 80 ? 4.628 -3.442 6.161 1.00 95.06 80 ALA A C 1
ATOM 650 O O . ALA A 1 80 ? 3.513 -3.281 5.669 1.00 95.06 80 ALA A O 1
ATOM 651 N N . ALA A 1 81 ? 4.819 -3.500 7.484 1.00 95.00 81 ALA A N 1
ATOM 652 C CA . ALA A 1 81 ? 3.731 -3.425 8.456 1.00 95.00 81 ALA A CA 1
ATOM 653 C C . ALA A 1 81 ? 2.922 -2.130 8.303 1.00 95.00 81 ALA A C 1
ATOM 655 O O . ALA A 1 81 ? 1.698 -2.142 8.359 1.00 95.00 81 ALA A O 1
ATOM 656 N N . THR A 1 82 ? 3.593 -1.003 8.061 1.00 95.00 82 THR A N 1
ATOM 657 C CA . THR A 1 82 ? 2.931 0.291 7.859 1.00 95.00 82 THR A CA 1
ATOM 658 C C . THR A 1 82 ? 2.097 0.305 6.575 1.00 95.00 82 THR A C 1
ATOM 660 O O . THR A 1 82 ? 0.970 0.800 6.593 1.00 95.00 82 THR A O 1
ATOM 663 N N . VAL A 1 83 ? 2.617 -0.244 5.471 1.00 96.69 83 VAL A N 1
ATOM 664 C CA . VAL A 1 83 ? 1.880 -0.379 4.203 1.00 96.69 83 VAL A CA 1
ATOM 665 C C . VAL A 1 83 ? 0.647 -1.265 4.403 1.00 96.69 83 VAL A C 1
ATOM 667 O O . VAL A 1 83 ? -0.456 -0.816 4.101 1.00 96.69 83 VAL A O 1
ATOM 670 N N . VAL A 1 84 ? 0.808 -2.458 4.989 1.00 97.38 84 VAL A N 1
ATOM 671 C CA . VAL A 1 84 ? -0.290 -3.397 5.300 1.00 97.38 84 VAL A CA 1
ATOM 672 C C . VAL A 1 84 ? -1.377 -2.716 6.125 1.00 97.38 84 VAL A C 1
ATOM 674 O O . VAL A 1 84 ? -2.541 -2.711 5.727 1.00 97.38 84 VAL A O 1
ATOM 677 N N . THR A 1 85 ? -1.002 -2.094 7.246 1.00 95.88 85 THR A N 1
ATOM 678 C CA . THR A 1 85 ? -1.945 -1.413 8.141 1.00 95.88 85 THR A CA 1
ATOM 679 C C . THR A 1 85 ? -2.745 -0.349 7.395 1.00 95.88 85 THR A C 1
ATOM 681 O O . THR A 1 85 ? -3.966 -0.297 7.522 1.00 95.88 85 THR A O 1
ATOM 684 N N . ARG A 1 86 ? -2.090 0.469 6.559 1.00 95.12 86 ARG A N 1
ATOM 685 C CA . ARG A 1 86 ? -2.793 1.487 5.766 1.00 95.12 86 ARG A CA 1
ATOM 686 C C . ARG A 1 86 ? -3.714 0.892 4.711 1.00 95.12 86 ARG A C 1
ATOM 688 O O . ARG A 1 86 ? -4.793 1.434 4.492 1.00 95.12 86 ARG A O 1
ATOM 695 N N . MET A 1 87 ? -3.315 -0.198 4.064 1.00 97.31 87 MET A N 1
ATOM 696 C CA . MET A 1 87 ? -4.164 -0.873 3.085 1.00 97.31 87 MET A CA 1
ATOM 697 C C . MET A 1 87 ? -5.432 -1.430 3.750 1.00 97.31 87 MET A C 1
ATOM 699 O O . MET A 1 87 ? -6.534 -1.235 3.229 1.00 97.31 87 MET A O 1
ATOM 703 N N . LEU A 1 88 ? -5.298 -2.019 4.942 1.00 97.06 88 LEU A N 1
ATOM 704 C CA . LEU A 1 88 ? -6.412 -2.570 5.720 1.00 97.06 88 LEU A CA 1
ATOM 705 C C . LEU A 1 88 ? -7.354 -1.503 6.292 1.00 97.06 88 LEU A C 1
ATOM 707 O O . LEU A 1 88 ? -8.553 -1.746 6.379 1.00 97.06 88 LEU A O 1
ATOM 711 N N . TRP A 1 89 ? -6.876 -0.287 6.579 1.00 95.19 89 TRP A N 1
ATOM 712 C CA . TRP A 1 89 ? -7.757 0.833 6.956 1.00 95.19 89 TRP A CA 1
ATOM 713 C C . TRP A 1 89 ? -8.803 1.194 5.898 1.00 95.19 89 TRP A C 1
ATOM 715 O O . TRP A 1 89 ? -9.789 1.865 6.225 1.00 95.19 89 TRP A O 1
ATOM 725 N N . HIS A 1 90 ? -8.565 0.818 4.640 1.00 94.94 90 HIS A N 1
ATOM 726 C CA . HIS A 1 90 ? -9.521 0.982 3.549 1.00 94.94 90 HIS A CA 1
ATOM 727 C C . HIS A 1 90 ? -10.342 -0.283 3.306 1.00 94.94 90 HIS A C 1
ATOM 729 O O . HIS A 1 90 ? -11.545 -0.167 3.096 1.00 94.94 90 HIS A O 1
ATOM 735 N N . LEU A 1 91 ? -9.712 -1.462 3.355 1.00 96.00 91 LEU A N 1
ATOM 736 C CA . LEU A 1 91 ? -10.381 -2.733 3.068 1.00 96.00 91 LEU A CA 1
ATOM 737 C C . LEU A 1 91 ? -11.389 -3.139 4.151 1.00 96.00 91 LEU A C 1
ATOM 739 O O . LEU A 1 91 ? -12.494 -3.547 3.821 1.00 96.00 91 LEU A O 1
ATOM 743 N N . THR A 1 92 ? -11.020 -2.996 5.423 1.00 94.81 92 THR A N 1
ATOM 744 C CA . THR A 1 92 ? -11.847 -3.365 6.585 1.00 94.81 92 THR A CA 1
ATOM 745 C C . THR A 1 92 ? -12.050 -2.138 7.469 1.00 94.81 92 THR A C 1
ATOM 747 O O . THR A 1 92 ? -11.697 -2.123 8.653 1.00 94.81 92 THR A O 1
ATOM 750 N N . LYS A 1 93 ? -12.505 -1.038 6.855 1.00 92.75 93 LYS A N 1
ATOM 751 C CA . LYS A 1 93 ? -12.603 0.292 7.480 1.00 92.75 93 LYS A CA 1
ATOM 752 C C . LYS A 1 93 ? -13.325 0.248 8.828 1.00 92.75 93 LYS A C 1
ATOM 754 O O . LYS A 1 93 ? -12.878 0.903 9.765 1.00 92.75 93 LYS A O 1
ATOM 759 N N . GLU A 1 94 ? -14.407 -0.510 8.907 1.00 92.94 94 GLU A N 1
ATOM 760 C CA . GLU A 1 94 ? -15.277 -0.673 10.071 1.00 92.94 94 GLU A CA 1
ATOM 761 C C . GLU A 1 94 ? -14.576 -1.271 11.296 1.00 92.94 94 GLU A C 1
ATOM 763 O O . GLU A 1 94 ? -15.038 -1.085 12.415 1.00 92.94 94 GLU A O 1
ATOM 768 N N . GLN A 1 95 ? -13.441 -1.948 11.107 1.00 92.75 95 GLN A N 1
ATOM 769 C CA . GLN A 1 95 ? -12.644 -2.480 12.214 1.00 92.75 95 GLN A CA 1
ATOM 770 C C . GLN A 1 95 ? -11.807 -1.383 12.884 1.00 92.75 95 GLN A C 1
ATOM 772 O O . GLN A 1 95 ? -11.517 -1.461 14.072 1.00 92.75 95 GLN A O 1
ATOM 777 N N . PHE A 1 96 ? -11.410 -0.359 12.125 1.00 90.38 96 PHE A N 1
ATOM 778 C CA . PHE A 1 96 ? -10.499 0.696 12.581 1.00 90.38 96 PHE A CA 1
ATOM 779 C C . PHE A 1 96 ? -11.202 2.023 12.895 1.00 90.38 96 PHE A C 1
ATOM 781 O O . PHE A 1 96 ? -10.563 2.942 13.406 1.00 90.38 96 PHE A O 1
ATOM 788 N N . ASP A 1 97 ? -12.472 2.163 12.516 1.00 88.12 97 ASP A N 1
ATOM 789 C CA . ASP A 1 97 ? -13.223 3.413 12.582 1.00 88.12 97 ASP A CA 1
ATOM 790 C C . ASP A 1 97 ? -14.709 3.134 12.888 1.00 88.12 97 ASP A C 1
ATOM 792 O O . ASP A 1 97 ? -15.366 2.465 12.082 1.00 88.12 97 ASP A O 1
ATOM 796 N N . PRO A 1 98 ? -15.256 3.640 14.013 1.00 85.44 98 PRO A N 1
ATOM 797 C CA . PRO A 1 98 ? -14.618 4.549 14.971 1.00 85.44 98 PRO A CA 1
ATOM 798 C C . PRO A 1 98 ? -13.527 3.880 15.813 1.00 85.44 98 PRO A C 1
ATOM 800 O O . PRO A 1 98 ? -13.599 2.696 16.136 1.00 85.44 98 PRO A O 1
ATOM 803 N N . ALA A 1 99 ? -12.520 4.668 16.193 1.00 82.94 99 ALA A N 1
ATOM 804 C CA . ALA A 1 99 ? -11.467 4.210 17.091 1.00 82.94 99 ALA A CA 1
ATOM 805 C C . ALA A 1 99 ? -12.058 3.868 18.476 1.00 82.94 99 ALA A C 1
ATOM 807 O O . ALA A 1 99 ? -12.826 4.673 19.022 1.00 82.94 99 ALA A O 1
ATOM 808 N N . PRO A 1 100 ? -11.716 2.708 19.071 1.00 83.25 100 PRO A N 1
ATOM 809 C CA . PRO A 1 100 ? -12.126 2.379 20.431 1.00 83.25 100 PRO A CA 1
ATOM 810 C C . PRO A 1 100 ? -11.687 3.442 21.455 1.00 83.25 100 PRO A C 1
ATOM 812 O O . PRO A 1 100 ? -10.671 4.119 21.251 1.00 83.25 100 PRO A O 1
ATOM 815 N N . PRO A 1 101 ? -12.383 3.572 22.601 1.00 79.94 101 PRO A N 1
ATOM 816 C CA . PRO A 1 101 ? -11.954 4.461 23.678 1.00 79.94 101 PRO A CA 1
ATOM 817 C C . PRO A 1 101 ? -10.490 4.211 24.071 1.00 79.94 101 PRO A C 1
ATOM 819 O O . PRO A 1 101 ? -10.061 3.064 24.180 1.00 79.94 101 PRO A O 1
ATOM 822 N N . ASN A 1 102 ? -9.729 5.283 24.314 1.00 81.31 102 ASN A N 1
ATOM 823 C CA . ASN A 1 102 ? -8.297 5.248 24.662 1.00 81.31 102 ASN A CA 1
ATOM 824 C C . ASN A 1 102 ? -7.352 4.722 23.564 1.00 81.31 102 ASN A C 1
ATOM 826 O O . ASN A 1 102 ? -6.186 4.437 23.845 1.00 81.31 102 ASN A O 1
ATOM 830 N N . THR A 1 103 ? -7.813 4.625 22.317 1.00 84.81 103 THR A N 1
ATOM 831 C CA . THR A 1 103 ? -6.951 4.379 21.153 1.00 84.81 103 THR A CA 1
ATOM 832 C C . THR A 1 103 ? -6.816 5.647 20.313 1.00 84.81 103 THR A C 1
ATOM 834 O O . THR A 1 103 ? -7.660 6.541 20.379 1.00 84.81 103 THR A O 1
ATOM 837 N N . ALA A 1 104 ? -5.718 5.763 19.567 1.00 86.50 104 ALA A N 1
ATOM 838 C CA . ALA A 1 104 ? -5.534 6.886 18.657 1.00 86.50 104 ALA A CA 1
ATOM 839 C C . ALA A 1 104 ? -6.445 6.717 17.436 1.00 86.50 104 ALA A C 1
ATOM 841 O O . ALA A 1 104 ? -6.674 5.610 16.962 1.00 86.50 104 ALA A O 1
ATOM 842 N N . SER A 1 105 ? -6.939 7.825 16.896 1.00 90.38 105 SER A N 1
ATOM 843 C CA . SER A 1 105 ? -7.655 7.816 15.621 1.00 90.38 105 SER A CA 1
ATOM 844 C C . SER A 1 105 ? -6.733 7.425 14.463 1.00 90.38 105 SER A C 1
ATOM 846 O O . SER A 1 105 ? -5.516 7.645 14.495 1.00 90.38 105 SER A O 1
ATOM 848 N N . VAL A 1 106 ? -7.324 6.929 13.372 1.00 90.75 106 VAL A N 1
ATOM 849 C CA . VAL A 1 106 ? -6.592 6.656 12.128 1.00 90.75 106 VAL A CA 1
ATOM 850 C C . VAL A 1 106 ? -5.838 7.902 11.644 1.00 90.75 106 VAL A C 1
ATOM 852 O O . VAL A 1 106 ? -4.708 7.795 11.166 1.00 90.75 106 VAL A O 1
ATOM 855 N N . GLU A 1 107 ? -6.404 9.099 11.790 1.00 88.88 107 GLU A N 1
ATOM 856 C CA . GLU A 1 107 ? -5.776 10.371 11.424 1.00 88.88 107 GLU A CA 1
ATOM 857 C C . GLU A 1 107 ? -4.531 10.684 12.267 1.00 88.88 107 GLU A C 1
ATOM 859 O O . GLU A 1 107 ? -3.523 11.159 11.734 1.00 88.88 107 GLU A O 1
ATOM 864 N N . GLU A 1 108 ? -4.572 10.423 13.572 1.00 89.06 108 GLU A N 1
ATOM 865 C CA . GLU A 1 108 ? -3.424 10.608 14.463 1.00 89.06 108 GLU A CA 1
ATOM 866 C C . GLU A 1 108 ? -2.314 9.609 14.149 1.00 89.06 108 GLU A C 1
ATOM 868 O O . GLU A 1 108 ? -1.151 10.002 14.001 1.00 89.06 108 GLU A O 1
ATOM 873 N N . VAL A 1 109 ? -2.672 8.336 13.968 1.00 89.81 109 VAL A N 1
ATOM 874 C CA . VAL A 1 109 ? -1.721 7.285 13.596 1.00 89.81 109 VAL A CA 1
ATOM 875 C C . VAL A 1 109 ? -1.139 7.543 12.209 1.00 89.81 109 VAL A C 1
ATOM 877 O O . VAL A 1 109 ? 0.065 7.406 12.020 1.00 89.81 109 VAL A O 1
ATOM 880 N N . THR A 1 110 ? -1.933 8.033 11.253 1.00 88.69 110 THR A N 1
ATOM 881 C CA . THR A 1 110 ? -1.461 8.438 9.917 1.00 88.69 110 THR A CA 1
ATOM 882 C C . THR A 1 110 ? -0.282 9.400 10.028 1.00 88.69 110 THR A C 1
ATOM 884 O O . THR A 1 110 ? 0.774 9.119 9.461 1.00 88.69 110 THR A O 1
ATOM 887 N N . LYS A 1 111 ? -0.425 10.499 10.783 1.00 85.75 111 LYS A N 1
ATOM 888 C CA . LYS A 1 111 ? 0.642 11.503 10.961 1.00 85.75 111 LYS A CA 1
ATOM 889 C C . LYS A 1 111 ? 1.901 10.889 11.567 1.00 85.75 111 LYS A C 1
ATOM 891 O O . LYS A 1 111 ? 3.009 11.213 11.152 1.00 85.75 111 LYS A O 1
ATOM 896 N N . ARG A 1 112 ? 1.729 9.973 12.522 1.00 85.94 112 ARG A N 1
ATOM 897 C CA . ARG A 1 112 ? 2.831 9.239 13.157 1.00 85.94 112 ARG A CA 1
ATOM 898 C C . ARG A 1 112 ? 3.471 8.195 12.247 1.00 85.94 112 ARG A C 1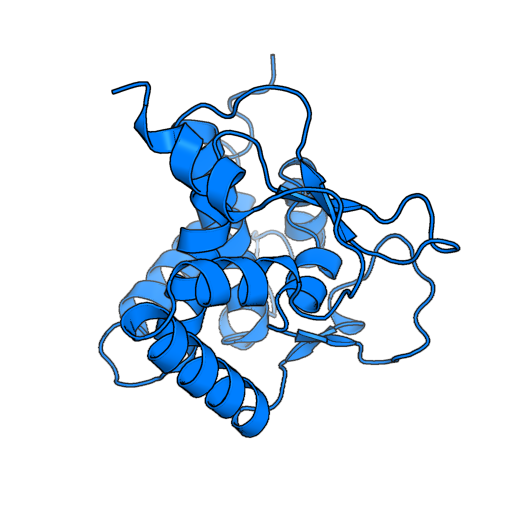
ATOM 900 O O . ARG A 1 112 ? 4.561 7.760 12.562 1.00 85.94 112 ARG A O 1
ATOM 907 N N . LEU A 1 113 ? 2.830 7.773 11.159 1.00 84.94 113 LEU A N 1
ATOM 908 C CA . LEU A 1 113 ? 3.378 6.797 10.210 1.00 84.94 113 LEU A CA 1
ATOM 909 C C . LEU A 1 113 ? 3.999 7.450 8.965 1.00 84.94 113 LEU A C 1
ATOM 911 O O . LEU A 1 113 ? 4.718 6.790 8.218 1.00 84.94 113 LEU A O 1
ATOM 915 N N . GLU A 1 114 ? 3.763 8.745 8.728 1.00 81.88 114 GLU A N 1
ATOM 916 C CA . GLU A 1 114 ? 4.296 9.466 7.562 1.00 81.88 114 GLU A CA 1
ATOM 917 C C . GLU A 1 114 ? 5.834 9.503 7.509 1.00 81.88 114 GLU A C 1
ATOM 919 O O . GLU A 1 114 ? 6.402 9.596 6.416 1.00 81.88 114 GLU A O 1
ATOM 924 N N . HIS A 1 115 ? 6.540 9.374 8.642 1.00 81.25 115 HIS A N 1
ATOM 925 C CA . HIS A 1 115 ? 8.009 9.308 8.632 1.00 81.25 115 HIS A CA 1
ATOM 926 C C . HIS A 1 115 ? 8.546 8.031 7.979 1.00 81.25 115 HIS A C 1
ATOM 928 O O . HIS A 1 115 ? 9.654 8.064 7.450 1.00 81.25 115 HIS A O 1
ATOM 934 N N . TYR A 1 116 ? 7.751 6.955 7.920 1.00 84.62 116 TYR A N 1
ATOM 935 C CA . TYR A 1 116 ? 8.064 5.746 7.146 1.00 84.62 116 TYR A CA 1
ATOM 936 C C . TYR A 1 116 ? 7.786 5.906 5.645 1.00 84.62 116 TYR A C 1
ATOM 938 O O . TYR A 1 116 ? 7.879 4.941 4.895 1.00 84.62 116 TYR A O 1
ATOM 946 N N . LYS A 1 117 ? 7.419 7.114 5.191 1.00 88.31 117 LYS A N 1
ATOM 947 C CA . LYS A 1 117 ? 7.098 7.461 3.794 1.00 88.31 117 LYS A CA 1
ATOM 948 C C . LYS A 1 117 ? 5.925 6.708 3.174 1.00 88.31 117 LYS A C 1
ATOM 950 O O . LYS A 1 117 ? 5.636 6.884 1.991 1.00 88.31 117 LYS A O 1
ATOM 955 N N . VAL A 1 118 ? 5.190 5.951 3.977 1.00 91.12 118 VAL A N 1
ATOM 956 C CA . VAL A 1 118 ? 3.920 5.358 3.579 1.00 91.12 118 VAL A CA 1
ATOM 957 C C . VAL A 1 118 ? 2.866 6.457 3.659 1.00 91.12 118 VAL A C 1
ATOM 959 O O . VAL A 1 118 ? 2.401 6.805 4.739 1.00 91.12 118 VAL A O 1
ATOM 962 N N . THR A 1 119 ? 2.526 7.055 2.520 1.00 92.31 119 THR A N 1
ATOM 963 C CA . THR A 1 119 ? 1.516 8.120 2.412 1.00 92.31 119 THR A CA 1
ATOM 964 C C . THR A 1 119 ? 0.278 7.612 1.675 1.00 92.31 119 THR A C 1
ATOM 966 O O . THR A 1 119 ? 0.307 6.555 1.052 1.00 92.31 119 THR A O 1
ATOM 969 N N . TYR A 1 120 ? -0.827 8.360 1.689 1.00 93.19 120 TYR A N 1
ATOM 970 C CA . TYR A 1 120 ? -1.976 8.014 0.841 1.00 93.19 120 TYR A CA 1
ATOM 971 C C . TYR A 1 120 ? -1.656 8.138 -0.655 1.00 93.19 120 TYR A C 1
ATOM 973 O O . TYR A 1 120 ? -2.184 7.374 -1.454 1.00 93.19 120 TYR A O 1
ATOM 981 N N . TRP A 1 121 ? -0.711 9.006 -1.038 1.00 92.88 121 TRP A N 1
ATOM 982 C CA . TRP A 1 121 ? -0.201 9.036 -2.410 1.00 92.88 121 TRP A CA 1
ATOM 983 C C . TRP A 1 121 ? 0.465 7.721 -2.810 1.00 92.88 121 TRP A C 1
ATOM 985 O O . TRP A 1 121 ? 0.329 7.319 -3.959 1.00 92.88 121 TRP A O 1
ATOM 995 N N . LEU A 1 122 ? 1.129 7.024 -1.880 1.00 94.38 122 LEU A N 1
ATOM 996 C CA . LEU A 1 122 ? 1.636 5.673 -2.133 1.00 94.38 122 LEU A CA 1
ATOM 997 C C . LEU A 1 122 ? 0.494 4.692 -2.416 1.00 94.38 122 LEU A C 1
ATOM 999 O O . LEU A 1 122 ? 0.587 3.953 -3.389 1.00 94.38 122 LEU A O 1
ATOM 1003 N N . MET A 1 123 ? -0.588 4.729 -1.629 1.00 95.62 123 MET A N 1
ATOM 1004 C CA . MET A 1 123 ? -1.768 3.870 -1.834 1.00 95.62 123 MET A CA 1
ATOM 1005 C C . MET A 1 123 ? -2.426 4.116 -3.203 1.00 95.62 123 MET A C 1
ATOM 1007 O O . MET A 1 123 ? -2.815 3.168 -3.885 1.00 95.62 123 MET A O 1
ATOM 1011 N N . VAL A 1 124 ? -2.517 5.383 -3.625 1.00 94.56 124 VAL A N 1
ATOM 1012 C CA . VAL A 1 124 ? -2.981 5.763 -4.971 1.00 94.56 124 VAL A CA 1
ATOM 1013 C C . VAL A 1 124 ? -1.993 5.284 -6.032 1.00 94.56 124 VAL A C 1
ATOM 1015 O O . VAL A 1 124 ? -2.394 4.713 -7.043 1.00 94.56 124 VAL A O 1
ATOM 1018 N N . GLY A 1 125 ? -0.696 5.487 -5.796 1.00 93.44 125 GLY A N 1
ATOM 1019 C CA . GLY A 1 125 ? 0.379 5.144 -6.720 1.00 93.44 125 GLY A CA 1
ATOM 1020 C C . GLY A 1 125 ? 0.398 3.665 -7.068 1.00 93.44 125 GLY A C 1
ATOM 1021 O O . GLY A 1 125 ? 0.456 3.346 -8.249 1.00 93.44 125 GLY A O 1
ATOM 1022 N N . ILE A 1 126 ? 0.247 2.781 -6.077 1.00 95.50 126 ILE A N 1
ATOM 1023 C CA . ILE A 1 126 ? 0.122 1.328 -6.290 1.00 95.50 126 ILE A CA 1
ATOM 1024 C C . ILE A 1 126 ? -1.269 0.890 -6.758 1.00 95.50 126 ILE A C 1
ATOM 1026 O O . ILE A 1 126 ? -1.505 -0.294 -6.946 1.00 95.50 126 ILE A O 1
ATOM 1030 N N . GLY A 1 127 ? -2.217 1.813 -6.927 1.00 95.44 127 GLY A N 1
ATOM 1031 C CA . GLY A 1 127 ? -3.557 1.502 -7.413 1.00 95.44 127 GLY A CA 1
ATOM 1032 C C . GLY A 1 127 ? -4.443 0.735 -6.429 1.00 95.44 127 GLY A C 1
ATOM 1033 O O . GLY A 1 127 ? -5.373 0.071 -6.893 1.00 95.44 127 GLY A O 1
ATOM 1034 N N . TRP A 1 128 ? -4.175 0.835 -5.120 1.00 97.44 128 TRP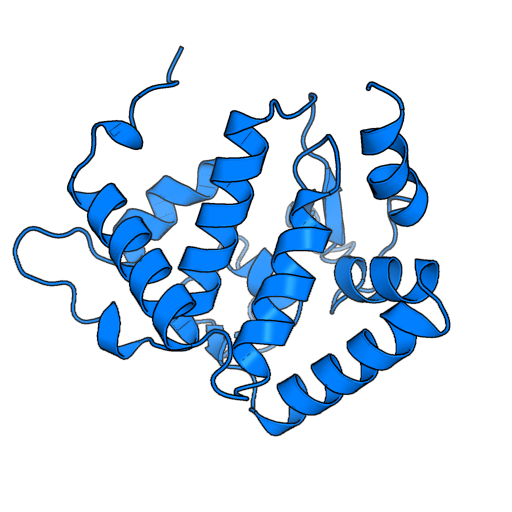 A N 1
ATOM 1035 C CA . TRP A 1 128 ? -5.003 0.255 -4.052 1.00 97.44 128 TRP A CA 1
ATOM 1036 C C . TRP A 1 128 ? -6.271 1.076 -3.790 1.00 97.44 128 TRP A C 1
ATOM 1038 O O . TRP A 1 128 ? -7.350 0.526 -3.586 1.00 97.44 128 TRP A O 1
ATOM 1048 N N . VAL A 1 129 ? -6.148 2.404 -3.839 1.00 96.75 129 VAL A N 1
ATOM 1049 C CA . VAL A 1 129 ? -7.256 3.351 -3.642 1.00 96.75 129 VAL A CA 1
ATOM 1050 C C . VAL A 1 129 ? -7.351 4.334 -4.802 1.00 96.75 129 VAL A C 1
ATOM 1052 O O . VAL A 1 129 ? -6.370 4.612 -5.496 1.00 96.75 129 VAL A O 1
ATOM 1055 N N . ASP A 1 130 ? -8.545 4.880 -4.980 1.00 95.56 130 ASP A N 1
ATOM 1056 C CA . ASP A 1 130 ? -8.843 5.993 -5.870 1.00 95.56 130 ASP A CA 1
ATOM 1057 C C . ASP A 1 130 ? -8.881 7.312 -5.097 1.00 95.56 130 ASP A C 1
ATOM 1059 O O . ASP A 1 130 ? -9.147 7.337 -3.897 1.00 95.56 130 ASP A O 1
ATOM 1063 N N . LEU A 1 131 ? -8.647 8.426 -5.792 1.00 93.94 131 LEU A N 1
ATOM 1064 C CA . LEU A 1 131 ? -8.950 9.742 -5.237 1.00 93.94 131 LEU A CA 1
ATOM 1065 C C . LEU A 1 131 ? -10.461 9.972 -5.284 1.00 93.94 131 LEU A C 1
ATOM 1067 O O . LEU A 1 131 ? -11.067 9.823 -6.343 1.00 93.94 131 LEU A O 1
ATOM 1071 N N . SER A 1 132 ? -11.051 10.437 -4.182 1.00 93.75 132 SER A N 1
ATOM 1072 C CA . SER A 1 132 ? -12.456 10.879 -4.159 1.00 93.75 132 SER A CA 1
ATOM 1073 C C . SER A 1 132 ? -12.694 12.031 -5.143 1.00 93.75 132 SER A C 1
ATOM 1075 O O . SER A 1 132 ? -13.763 12.151 -5.730 1.00 93.75 132 SER A O 1
ATOM 1077 N N . ASN A 1 133 ? -11.679 12.883 -5.323 1.00 90.94 133 ASN A N 1
ATOM 1078 C CA . ASN A 1 133 ? -11.641 13.936 -6.331 1.00 90.94 133 ASN A CA 1
ATOM 1079 C C . ASN A 1 133 ? -10.377 13.768 -7.196 1.00 90.94 133 ASN A C 1
ATOM 1081 O O . ASN A 1 133 ? -9.279 14.049 -6.704 1.00 90.94 133 ASN A O 1
ATOM 1085 N N . PRO A 1 134 ? -10.507 13.379 -8.478 1.00 85.19 134 PRO A N 1
ATOM 1086 C CA . PRO A 1 134 ? -9.373 13.220 -9.392 1.00 85.19 134 PRO A CA 1
ATOM 1087 C C . PRO A 1 134 ? -8.516 14.482 -9.563 1.00 85.19 134 PRO A C 1
ATOM 1089 O O . PRO A 1 134 ? -7.328 14.384 -9.850 1.00 85.19 134 PRO A O 1
ATOM 1092 N N . ASN A 1 135 ? -9.091 15.666 -9.333 1.00 84.44 135 ASN A N 1
ATOM 1093 C CA . ASN A 1 135 ? -8.407 16.955 -9.451 1.00 84.44 135 ASN A CA 1
ATOM 1094 C C . ASN A 1 135 ? -7.734 17.402 -8.140 1.00 84.44 135 ASN A C 1
ATOM 1096 O O . ASN A 1 135 ? -7.443 18.585 -7.961 1.00 84.44 135 ASN A O 1
ATOM 1100 N N . CYS A 1 136 ? -7.519 16.498 -7.179 1.00 83.75 136 CYS A N 1
ATOM 1101 C CA . CYS A 1 136 ? -6.880 16.853 -5.916 1.00 83.75 136 CYS A CA 1
ATOM 1102 C C . CYS A 1 136 ? -5.404 17.240 -6.123 1.00 83.75 136 CYS A C 1
ATOM 1104 O O . CYS A 1 136 ? -4.549 16.399 -6.385 1.00 83.75 136 CYS A O 1
ATOM 1106 N N . LEU A 1 137 ? -5.091 18.527 -5.935 1.00 79.12 137 LEU A N 1
ATOM 1107 C CA . LEU A 1 137 ? -3.734 19.080 -6.063 1.00 79.12 137 LEU A CA 1
ATOM 1108 C C . LEU A 1 137 ? -2.955 19.104 -4.736 1.00 79.12 137 LEU A C 1
ATOM 1110 O O . LEU A 1 137 ? -1.895 19.731 -4.632 1.00 79.12 137 LEU A O 1
ATOM 1114 N N . ARG A 1 138 ? -3.467 18.464 -3.679 1.00 83.06 138 ARG A N 1
ATOM 1115 C CA . ARG A 1 138 ? -2.824 18.506 -2.362 1.00 83.06 138 ARG A CA 1
ATOM 1116 C C . ARG A 1 138 ? -1.515 17.727 -2.362 1.00 83.06 138 ARG A C 1
ATOM 1118 O O . ARG A 1 138 ? -1.407 16.616 -2.869 1.00 83.06 138 ARG A O 1
ATOM 1125 N N . ARG A 1 139 ? -0.517 18.284 -1.679 1.00 81.69 139 ARG A N 1
ATOM 1126 C CA . ARG A 1 139 ? 0.741 17.576 -1.405 1.00 81.69 139 ARG A CA 1
ATOM 1127 C C . ARG A 1 139 ? 0.540 16.437 -0.404 1.00 81.69 139 ARG A C 1
ATOM 1129 O O . ARG A 1 139 ? 1.068 15.356 -0.607 1.00 81.69 139 ARG A O 1
ATOM 1136 N N . SER A 1 140 ? -0.265 16.652 0.635 1.00 86.25 140 SER A N 1
ATOM 1137 C CA . SER A 1 140 ? -0.643 15.605 1.589 1.00 86.25 140 SER A CA 1
ATOM 1138 C C . SER A 1 140 ? -2.151 15.371 1.526 1.00 86.25 140 SER A C 1
ATOM 1140 O O . SER A 1 140 ? -2.940 16.291 1.785 1.00 86.25 140 SER A O 1
ATOM 1142 N N . LEU A 1 141 ? -2.508 14.152 1.121 1.00 88.81 141 LEU A N 1
ATOM 1143 C CA . LEU A 1 141 ? -3.876 13.649 1.084 1.00 88.81 141 LEU A CA 1
ATOM 1144 C C . LEU A 1 141 ? -4.326 13.247 2.489 1.00 88.81 141 LEU A C 1
ATOM 1146 O O . LEU A 1 141 ? -3.544 12.738 3.293 1.00 88.81 141 LEU A O 1
ATOM 1150 N N . ARG A 1 142 ? -5.608 13.440 2.762 1.00 88.44 142 ARG A N 1
ATOM 1151 C CA . ARG A 1 142 ? -6.321 12.943 3.935 1.00 88.44 142 ARG A CA 1
ATOM 1152 C C . ARG A 1 142 ? -7.040 11.648 3.578 1.00 88.44 142 ARG A C 1
ATOM 1154 O O . ARG A 1 142 ? -7.348 11.397 2.417 1.00 88.44 142 ARG A O 1
ATOM 1161 N N . ARG A 1 143 ? -7.386 10.857 4.593 1.00 88.62 143 ARG A N 1
ATOM 1162 C CA . ARG A 1 143 ? -8.063 9.567 4.403 1.00 88.62 143 ARG A CA 1
ATOM 1163 C C . ARG A 1 143 ? -9.353 9.674 3.587 1.00 88.62 143 ARG A C 1
ATOM 1165 O O . ARG A 1 143 ? -9.534 8.897 2.666 1.00 88.62 143 ARG A O 1
ATOM 1172 N N . HIS A 1 144 ? -10.217 10.647 3.892 1.00 88.81 144 HIS A N 1
ATOM 1173 C CA . HIS A 1 144 ? -11.496 10.844 3.189 1.00 88.81 144 HIS A CA 1
ATOM 1174 C C . HIS A 1 144 ? -11.346 11.316 1.733 1.00 88.81 144 HIS A C 1
ATOM 1176 O O . HIS A 1 144 ? -12.314 11.304 0.976 1.00 88.81 144 HIS A O 1
ATOM 1182 N N . GLU A 1 145 ? -10.147 11.747 1.334 1.00 92.88 145 GLU A N 1
ATOM 1183 C CA . GLU A 1 145 ? -9.825 12.076 -0.059 1.00 92.88 145 GLU A CA 1
ATOM 1184 C C . GLU A 1 145 ? -9.442 10.827 -0.864 1.00 92.88 145 GLU A C 1
ATOM 1186 O O . GLU A 1 145 ? -9.180 10.934 -2.060 1.00 92.88 145 GLU A O 1
ATOM 1191 N N . CYS A 1 146 ? -9.411 9.660 -0.214 1.00 94.38 146 CYS A N 1
ATOM 1192 C CA . CYS A 1 146 ? -9.190 8.364 -0.828 1.00 94.38 146 CYS A CA 1
ATOM 1193 C C . CYS A 1 146 ? -10.416 7.469 -0.619 1.00 94.38 146 CYS A C 1
ATOM 1195 O O . CYS A 1 146 ? -10.925 7.339 0.497 1.00 94.38 146 CYS A O 1
ATOM 1197 N N . VAL A 1 147 ? -10.846 6.793 -1.677 1.00 95.44 147 VAL A N 1
ATOM 1198 C CA . VAL A 1 147 ? -11.891 5.765 -1.633 1.00 95.44 147 VAL A CA 1
ATOM 1199 C C . VAL A 1 147 ? -11.309 4.425 -2.042 1.00 95.44 147 VAL A C 1
ATOM 1201 O O . VAL A 1 147 ? -10.378 4.361 -2.845 1.00 95.44 147 VAL A O 1
ATOM 1204 N N . MET A 1 148 ? -11.844 3.345 -1.474 1.00 96.50 148 MET A N 1
ATOM 1205 C CA . MET A 1 148 ? -11.443 2.008 -1.893 1.00 96.50 148 MET A CA 1
ATOM 1206 C C . MET A 1 148 ? -11.738 1.853 -3.384 1.00 96.50 148 MET A C 1
ATOM 1208 O O . MET A 1 148 ? -12.829 2.199 -3.845 1.00 96.50 148 MET A O 1
ATOM 1212 N N . ARG A 1 149 ? -10.747 1.375 -4.136 1.00 96.31 149 ARG A N 1
ATOM 1213 C CA . ARG A 1 149 ? -10.930 1.087 -5.555 1.00 96.31 149 ARG A CA 1
ATOM 1214 C C . ARG A 1 149 ? -11.967 -0.026 -5.709 1.00 96.31 149 ARG A C 1
ATOM 1216 O O . ARG A 1 149 ? -12.064 -0.900 -4.851 1.00 96.31 149 ARG A O 1
ATOM 1223 N N . SER A 1 150 ? -12.750 0.009 -6.786 1.00 97.06 150 SER A N 1
ATOM 1224 C CA . SER A 1 150 ? -13.805 -0.987 -6.995 1.00 97.06 150 SER A CA 1
ATOM 1225 C C . SER A 1 150 ? -13.243 -2.411 -7.060 1.00 97.06 150 SER A C 1
ATOM 1227 O O . SER A 1 150 ? -12.166 -2.640 -7.618 1.00 97.06 150 SER A O 1
ATOM 1229 N N . ASP A 1 151 ? -14.003 -3.380 -6.543 1.00 97.38 151 ASP A N 1
ATOM 1230 C CA . ASP A 1 151 ? -13.606 -4.794 -6.555 1.00 97.38 151 ASP A CA 1
ATOM 1231 C C . ASP A 1 151 ? -13.312 -5.297 -7.978 1.00 97.38 151 ASP A C 1
ATOM 1233 O O . ASP A 1 151 ? -12.365 -6.054 -8.170 1.00 97.38 151 ASP A O 1
ATOM 1237 N N . ALA A 1 152 ? -14.065 -4.844 -8.989 1.00 98.06 152 ALA A N 1
ATOM 1238 C CA . ALA A 1 152 ? -13.812 -5.192 -10.389 1.00 98.06 152 ALA A CA 1
ATOM 1239 C C . ALA A 1 152 ? -12.423 -4.720 -10.853 1.00 98.06 152 ALA A C 1
ATOM 1241 O O . ALA A 1 152 ? -11.638 -5.514 -11.365 1.00 98.06 152 ALA A O 1
ATOM 1242 N N . ALA A 1 153 ? -12.078 -3.457 -10.592 1.00 97.25 153 ALA A N 1
ATOM 1243 C CA . ALA A 1 153 ? -10.796 -2.898 -11.007 1.00 97.25 153 ALA A CA 1
ATOM 1244 C C . ALA A 1 153 ? -9.614 -3.454 -10.192 1.00 97.25 153 ALA A C 1
ATOM 1246 O O . ALA A 1 153 ? -8.504 -3.569 -10.714 1.00 97.25 153 ALA A O 1
ATOM 1247 N N . LEU A 1 154 ? -9.826 -3.802 -8.917 1.00 97.81 154 LEU A N 1
ATOM 1248 C CA . LEU A 1 154 ? -8.829 -4.519 -8.119 1.00 97.81 154 LEU A CA 1
ATOM 1249 C C . LEU A 1 154 ? -8.639 -5.951 -8.622 1.00 97.81 154 LEU A C 1
ATOM 1251 O O . LEU A 1 154 ? -7.510 -6.429 -8.654 1.00 97.81 154 LEU A O 1
ATOM 1255 N N . ARG A 1 155 ? -9.714 -6.630 -9.036 1.00 98.12 155 ARG A N 1
ATOM 1256 C CA . ARG A 1 155 ? -9.652 -7.995 -9.570 1.00 98.12 155 ARG A CA 1
ATOM 1257 C C . ARG A 1 155 ? -8.932 -8.040 -10.909 1.00 98.12 155 ARG A C 1
ATOM 1259 O O . ARG A 1 155 ? -8.070 -8.890 -11.087 1.00 98.12 155 ARG A O 1
ATOM 1266 N N . GLU A 1 156 ? -9.240 -7.119 -11.817 1.00 97.88 156 GLU A N 1
ATOM 1267 C CA . GLU A 1 156 ? -8.501 -6.958 -13.075 1.00 97.88 156 GLU A CA 1
ATOM 1268 C C . GLU A 1 156 ? -7.013 -6.743 -12.808 1.00 97.88 156 GLU A C 1
ATOM 1270 O O . GLU A 1 156 ? -6.169 -7.400 -13.414 1.00 97.88 156 GLU A O 1
ATOM 1275 N N . TYR A 1 157 ? -6.692 -5.874 -11.846 1.00 97.31 157 TYR A N 1
ATOM 1276 C CA . TYR A 1 157 ? -5.309 -5.607 -11.484 1.00 97.31 157 TYR A CA 1
ATOM 1277 C C . TYR A 1 157 ? -4.613 -6.832 -10.874 1.00 97.31 157 TYR A C 1
ATOM 1279 O O . TYR A 1 157 ? -3.473 -7.125 -11.220 1.00 97.31 157 TYR A O 1
ATOM 1287 N N . TYR A 1 158 ? -5.300 -7.576 -10.007 1.00 97.50 158 TYR A N 1
ATOM 1288 C CA . TYR A 1 158 ? -4.796 -8.828 -9.450 1.00 97.50 158 TYR A CA 1
ATOM 1289 C C . TYR A 1 158 ? -4.522 -9.869 -10.540 1.00 97.50 158 TYR A C 1
ATOM 1291 O O . TYR A 1 158 ? -3.429 -10.419 -10.572 1.00 97.50 158 TYR A O 1
ATOM 1299 N N . VAL A 1 159 ? -5.461 -10.097 -11.463 1.00 97.88 159 VAL A N 1
ATOM 1300 C CA . VAL A 1 159 ? -5.290 -11.057 -12.571 1.00 97.88 159 VAL A CA 1
ATOM 1301 C C . VAL A 1 159 ? -4.132 -10.649 -13.482 1.00 97.88 159 VAL A C 1
ATOM 1303 O O . VAL A 1 159 ? -3.339 -11.495 -13.893 1.00 97.88 159 VAL A O 1
ATOM 1306 N N . GLU A 1 160 ? -4.004 -9.354 -13.779 1.00 97.12 160 GLU A N 1
ATOM 1307 C CA . GLU A 1 160 ? -2.875 -8.816 -14.539 1.00 97.12 160 GLU A CA 1
ATOM 1308 C C . GLU A 1 160 ? -1.543 -9.125 -13.841 1.00 97.12 160 GLU A C 1
ATOM 1310 O O . GLU A 1 160 ? -0.634 -9.672 -14.465 1.00 97.12 160 GLU A O 1
ATOM 1315 N N . LEU A 1 161 ? -1.432 -8.798 -12.551 1.00 96.81 161 LEU A N 1
ATOM 1316 C CA . LEU A 1 161 ? -0.218 -9.029 -11.771 1.00 96.81 161 LEU A CA 1
ATOM 1317 C C . LEU A 1 161 ? 0.095 -10.515 -11.597 1.00 96.81 161 LEU A C 1
ATOM 1319 O O . LEU A 1 161 ? 1.257 -10.896 -11.694 1.00 96.81 161 LEU A O 1
ATOM 1323 N N . ASP A 1 162 ? -0.912 -11.351 -11.366 1.00 96.56 162 ASP A N 1
ATOM 1324 C CA . ASP A 1 162 ? -0.724 -12.788 -11.188 1.00 96.56 162 ASP A CA 1
ATOM 1325 C C . ASP A 1 162 ? -0.187 -13.450 -12.461 1.00 96.56 162 ASP A C 1
ATOM 1327 O O . ASP A 1 162 ? 0.742 -14.255 -12.401 1.00 96.56 162 ASP A O 1
ATOM 1331 N N . ARG A 1 163 ? -0.691 -13.022 -13.626 1.00 97.38 163 ARG A N 1
ATOM 1332 C CA . ARG A 1 163 ? -0.161 -13.433 -14.928 1.00 97.38 163 ARG A CA 1
ATOM 1333 C C . ARG A 1 163 ? 1.275 -12.951 -15.130 1.00 97.38 163 ARG A C 1
ATOM 1335 O O . ARG A 1 163 ? 2.150 -13.748 -15.454 1.00 97.38 163 ARG A O 1
ATOM 1342 N N . LEU A 1 164 ? 1.534 -11.656 -14.917 1.00 97.00 164 LEU A N 1
ATOM 1343 C CA . LEU A 1 164 ? 2.873 -11.078 -15.090 1.00 97.00 164 LEU A CA 1
ATOM 1344 C C . LEU A 1 164 ? 3.900 -11.749 -14.175 1.00 97.00 164 LEU A C 1
ATOM 1346 O O . LEU A 1 164 ? 5.006 -12.031 -14.607 1.00 97.00 164 LEU A O 1
ATOM 1350 N N . ARG A 1 165 ? 3.535 -12.073 -12.933 1.00 93.69 165 ARG A N 1
ATOM 1351 C CA . ARG A 1 165 ? 4.406 -12.775 -11.980 1.00 93.69 165 ARG A CA 1
ATOM 1352 C C . ARG A 1 165 ? 4.999 -14.069 -12.551 1.00 93.69 165 ARG A C 1
ATOM 1354 O O . ARG A 1 165 ? 6.106 -14.431 -12.162 1.00 93.69 165 ARG A O 1
ATOM 1361 N N . VAL A 1 166 ? 4.259 -14.772 -13.409 1.00 93.25 166 VAL A N 1
ATOM 1362 C CA . VAL A 1 166 ? 4.679 -16.042 -14.018 1.00 93.25 166 VAL A CA 1
ATOM 1363 C C . VAL A 1 166 ? 5.326 -15.813 -15.382 1.00 93.25 166 VAL A C 1
ATOM 1365 O O . VAL A 1 166 ? 6.407 -16.339 -15.636 1.00 93.25 166 VAL A O 1
ATOM 1368 N N . ASP A 1 167 ? 4.683 -15.017 -16.237 1.00 96.38 167 ASP A N 1
ATOM 1369 C CA . ASP A 1 167 ? 5.067 -14.874 -17.645 1.00 96.38 167 ASP A CA 1
ATOM 1370 C C . ASP A 1 167 ? 6.190 -13.843 -17.864 1.00 96.38 167 ASP A C 1
ATOM 1372 O O . ASP A 1 167 ? 7.006 -13.996 -18.771 1.00 96.38 167 ASP A O 1
ATOM 1376 N N . ASP A 1 168 ? 6.213 -12.774 -17.063 1.00 96.00 168 ASP A N 1
ATOM 1377 C CA . ASP A 1 168 ? 7.130 -11.632 -17.184 1.00 96.00 168 ASP A CA 1
ATOM 1378 C C . ASP A 1 168 ? 7.411 -10.987 -15.805 1.00 96.00 168 ASP A C 1
ATOM 1380 O O . ASP A 1 168 ? 6.827 -9.951 -15.452 1.00 96.00 168 ASP A O 1
ATOM 1384 N N . PRO A 1 169 ? 8.301 -11.588 -14.987 1.00 93.25 169 PRO A N 1
ATOM 1385 C CA . PRO A 1 169 ? 8.594 -11.101 -13.637 1.00 93.25 169 PRO A CA 1
ATOM 1386 C C . PRO A 1 169 ? 9.144 -9.667 -13.594 1.00 93.25 169 PRO A C 1
ATOM 1388 O O . PRO A 1 169 ? 8.882 -8.921 -12.646 1.00 93.25 169 PRO A O 1
ATOM 1391 N N . ASP A 1 170 ? 9.885 -9.256 -14.623 1.00 93.81 170 ASP A N 1
ATOM 1392 C CA . ASP A 1 170 ? 10.399 -7.892 -14.732 1.00 93.81 170 ASP A CA 1
ATOM 1393 C C . ASP A 1 170 ? 9.236 -6.918 -15.014 1.00 93.81 170 ASP A C 1
ATOM 1395 O O . ASP A 1 170 ? 9.111 -5.876 -14.357 1.00 93.81 170 ASP A O 1
ATOM 1399 N N . GLY A 1 171 ? 8.315 -7.294 -15.909 1.00 93.44 171 GLY A N 1
ATOM 1400 C CA . GLY A 1 171 ? 7.050 -6.599 -16.152 1.00 93.44 171 GLY A CA 1
ATOM 1401 C C . GLY A 1 171 ? 6.158 -6.500 -14.915 1.00 93.44 171 GLY A C 1
ATOM 1402 O O . GLY A 1 171 ? 5.570 -5.443 -14.680 1.00 93.44 171 GLY A O 1
ATOM 1403 N N . PHE A 1 172 ? 6.106 -7.536 -14.073 1.00 95.06 172 PHE A N 1
ATOM 1404 C CA . PHE A 1 172 ? 5.405 -7.510 -12.784 1.00 95.06 172 PHE A CA 1
ATOM 1405 C C . PHE A 1 172 ? 5.947 -6.409 -11.859 1.00 95.06 172 PHE A C 1
ATOM 1407 O O . PHE A 1 172 ? 5.181 -5.567 -11.378 1.00 95.06 172 PHE A O 1
ATOM 1414 N N . ILE A 1 173 ? 7.272 -6.355 -11.662 1.00 93.75 173 ILE A N 1
ATOM 1415 C CA . ILE A 1 173 ? 7.918 -5.320 -10.836 1.00 93.75 173 ILE A CA 1
ATOM 1416 C C . ILE A 1 173 ? 7.629 -3.938 -11.422 1.00 93.75 173 ILE A C 1
ATOM 1418 O O . ILE A 1 173 ? 7.205 -3.022 -10.706 1.00 93.75 173 ILE A O 1
ATOM 1422 N N . TYR A 1 174 ? 7.805 -3.777 -12.736 1.00 91.50 174 TYR A N 1
ATOM 1423 C CA . TYR A 1 174 ? 7.505 -2.512 -13.390 1.00 91.50 174 TYR A CA 1
ATOM 1424 C C . TYR A 1 174 ? 6.051 -2.107 -13.196 1.00 91.50 174 TYR A C 1
ATOM 1426 O O . TYR A 1 174 ? 5.795 -0.951 -12.870 1.00 91.50 174 TYR A O 1
ATOM 1434 N N . ARG A 1 175 ? 5.099 -3.026 -13.333 1.00 93.06 175 ARG A N 1
ATOM 1435 C CA . ARG A 1 175 ? 3.675 -2.720 -13.222 1.00 93.06 175 ARG A CA 1
ATOM 1436 C C . ARG A 1 175 ? 3.283 -2.202 -11.837 1.00 93.06 175 ARG A C 1
ATOM 1438 O O . ARG A 1 175 ? 2.396 -1.348 -11.752 1.00 93.06 175 ARG A O 1
ATOM 1445 N N . ILE A 1 176 ? 3.950 -2.660 -10.777 1.00 94.31 176 ILE A N 1
ATOM 1446 C CA . ILE A 1 176 ? 3.747 -2.176 -9.403 1.00 94.31 176 ILE A CA 1
ATOM 1447 C C . ILE A 1 176 ? 4.355 -0.779 -9.214 1.00 94.31 176 ILE A C 1
ATOM 1449 O O . ILE A 1 176 ? 3.656 0.136 -8.778 1.00 94.31 176 ILE A O 1
ATOM 1453 N N . PHE A 1 177 ? 5.617 -0.572 -9.604 1.00 91.38 177 PHE A N 1
ATOM 1454 C CA . PHE A 1 177 ? 6.314 0.711 -9.411 1.00 91.38 177 PHE A CA 1
ATOM 1455 C C . PHE A 1 177 ? 5.986 1.791 -10.455 1.00 91.38 177 PHE A C 1
ATOM 1457 O O . PHE A 1 177 ? 6.364 2.947 -10.287 1.00 91.38 177 PHE A O 1
ATOM 1464 N N . HIS A 1 178 ? 5.276 1.446 -11.526 1.00 83.38 178 HIS A N 1
ATOM 1465 C CA . HIS A 1 178 ? 4.666 2.415 -12.444 1.00 83.38 178 HIS A CA 1
ATOM 1466 C C . HIS A 1 178 ? 3.200 2.657 -12.119 1.00 83.38 178 HIS A C 1
ATOM 1468 O O . HIS A 1 178 ? 2.660 3.668 -12.553 1.00 83.38 178 HIS A O 1
ATOM 1474 N N . GLY A 1 179 ? 2.581 1.748 -11.353 1.00 75.94 179 GLY A N 1
ATOM 1475 C CA . GLY A 1 179 ? 1.182 1.738 -10.944 1.00 75.94 179 GLY A CA 1
ATOM 1476 C C . GLY A 1 179 ? 0.286 2.697 -11.728 1.00 75.94 179 GLY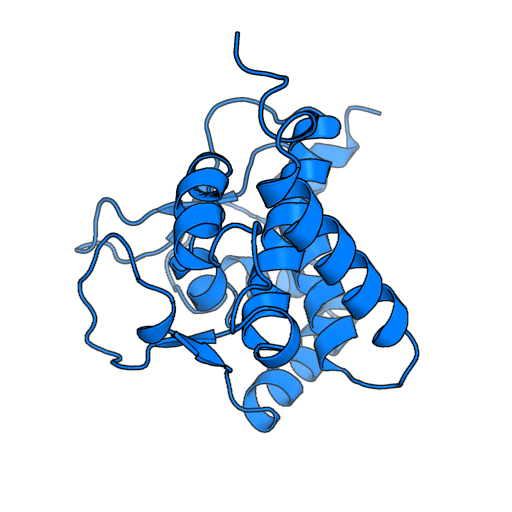 A C 1
ATOM 1477 O O . GLY A 1 179 ? -0.115 2.382 -12.845 1.00 75.94 179 GLY A O 1
ATOM 1478 N N . ARG A 1 180 ? -0.010 3.869 -11.152 1.00 80.25 180 ARG A N 1
ATOM 1479 C CA . ARG A 1 180 ? -0.794 4.941 -11.801 1.00 80.25 180 ARG A CA 1
ATOM 1480 C C . ARG A 1 180 ? 0.014 6.147 -12.286 1.00 80.25 180 ARG A C 1
ATOM 1482 O O . ARG A 1 180 ? -0.565 7.120 -12.765 1.00 80.25 180 ARG A O 1
ATOM 1489 N N . PHE A 1 181 ? 1.330 6.118 -12.136 1.00 80.25 181 PHE A N 1
ATOM 1490 C CA . PHE A 1 181 ? 2.205 7.258 -12.365 1.00 80.25 181 PHE A CA 1
ATOM 1491 C C . PHE A 1 181 ? 3.221 6.954 -13.478 1.00 80.25 181 PHE A C 1
ATOM 1493 O O . PHE A 1 181 ? 4.086 6.100 -13.302 1.00 80.25 181 PHE A O 1
ATOM 1500 N N . PRO A 1 182 ? 3.161 7.653 -14.627 1.00 67.12 182 PRO A N 1
ATOM 1501 C CA . PRO A 1 182 ? 3.863 7.228 -15.841 1.00 67.12 182 PRO A CA 1
ATOM 1502 C C . PRO A 1 182 ? 5.379 7.493 -15.846 1.00 67.12 182 PRO A C 1
ATOM 1504 O O . PRO A 1 182 ? 6.080 7.015 -16.737 1.00 67.12 182 PRO A O 1
ATOM 1507 N N . ILE A 1 183 ? 5.908 8.268 -14.895 1.00 69.06 183 ILE A N 1
ATOM 1508 C CA . ILE A 1 183 ? 7.298 8.745 -14.934 1.00 69.06 183 ILE A CA 1
ATOM 1509 C C . ILE A 1 183 ? 8.259 7.713 -14.341 1.00 69.06 183 ILE A C 1
ATOM 1511 O O . ILE A 1 183 ? 8.116 7.288 -13.193 1.00 69.06 183 ILE A O 1
ATOM 1515 N N . ARG A 1 184 ? 9.295 7.372 -15.118 1.00 72.06 184 ARG A N 1
ATOM 1516 C CA . ARG A 1 184 ? 10.336 6.407 -14.747 1.00 72.06 184 ARG A CA 1
ATOM 1517 C C . ARG A 1 184 ? 11.605 7.137 -14.315 1.00 72.06 184 ARG A C 1
ATOM 1519 O O . ARG A 1 184 ? 12.212 7.830 -15.125 1.00 72.06 184 ARG A O 1
ATOM 1526 N N . LYS A 1 185 ? 12.022 6.966 -13.060 1.00 78.75 185 LYS A N 1
ATOM 1527 C CA . LYS A 1 185 ? 13.322 7.465 -12.568 1.00 78.75 185 LYS A CA 1
ATOM 1528 C C . LYS A 1 185 ? 14.354 6.350 -12.391 1.00 78.75 185 LYS A C 1
ATOM 1530 O O . LYS A 1 185 ? 15.533 6.569 -12.640 1.00 78.75 185 LYS A O 1
ATOM 1535 N N . TYR A 1 186 ? 13.907 5.164 -11.984 1.00 84.31 186 TYR A N 1
ATOM 1536 C CA . TYR A 1 186 ? 14.769 4.032 -11.652 1.00 84.31 186 TYR A CA 1
ATOM 1537 C C . TYR A 1 186 ? 14.431 2.802 -12.488 1.00 84.31 186 TYR A C 1
ATOM 1539 O O . TYR A 1 186 ? 13.276 2.590 -12.867 1.00 84.31 186 TYR A O 1
ATOM 1547 N N . ASN A 1 187 ? 15.437 1.953 -12.706 1.00 89.69 187 ASN A N 1
ATOM 1548 C CA . ASN A 1 187 ? 15.205 0.578 -13.117 1.00 89.69 187 ASN A CA 1
ATOM 1549 C C . ASN A 1 187 ? 14.816 -0.252 -11.882 1.00 89.69 187 ASN A C 1
ATOM 1551 O O . ASN A 1 187 ? 15.672 -0.765 -11.167 1.00 89.69 187 ASN A O 1
ATOM 1555 N N . TRP A 1 188 ? 13.514 -0.346 -11.617 1.00 90.75 188 TRP A N 1
ATOM 1556 C CA . TRP A 1 188 ? 12.983 -1.003 -10.419 1.00 90.75 188 TRP A CA 1
ATOM 1557 C C . TRP A 1 188 ? 13.311 -2.492 -10.319 1.00 90.75 188 TRP A C 1
ATOM 1559 O O . TRP A 1 188 ? 13.406 -3.010 -9.211 1.00 90.75 188 TRP A O 1
ATOM 1569 N N . VAL A 1 189 ? 13.536 -3.156 -11.452 1.00 90.50 189 VAL A N 1
ATOM 1570 C CA . VAL A 1 189 ? 13.983 -4.550 -11.496 1.00 90.50 189 VAL A CA 1
ATOM 1571 C C . VAL A 1 189 ? 15.352 -4.688 -10.830 1.00 90.50 189 VAL A C 1
ATOM 1573 O O . VAL A 1 189 ? 15.503 -5.463 -9.890 1.00 90.50 189 VAL A O 1
ATOM 1576 N N . GLU A 1 190 ? 16.323 -3.872 -11.245 1.00 89.38 190 GLU A N 1
ATOM 1577 C CA . GLU A 1 190 ? 17.675 -3.866 -10.669 1.00 89.38 190 GLU A CA 1
ATOM 1578 C C . GLU A 1 190 ? 17.670 -3.43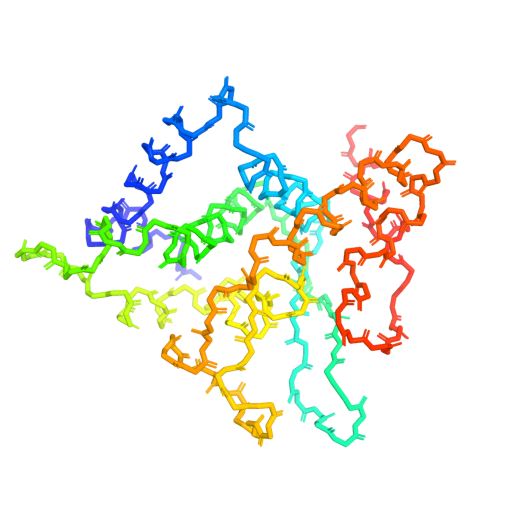8 -9.200 1.00 89.38 190 GLU A C 1
ATOM 1580 O O . GLU A 1 190 ? 18.351 -4.035 -8.371 1.00 89.38 190 GLU A O 1
ATOM 1585 N N . VAL A 1 191 ? 16.846 -2.446 -8.851 1.00 88.62 191 VAL A N 1
ATOM 1586 C CA . VAL A 1 191 ? 16.676 -1.988 -7.462 1.00 88.62 191 VAL A CA 1
ATOM 1587 C C . VAL A 1 191 ? 16.134 -3.100 -6.557 1.00 88.62 191 VAL A C 1
ATOM 1589 O O . VAL A 1 191 ? 16.535 -3.202 -5.400 1.00 88.62 191 VAL A O 1
ATOM 1592 N N . CYS A 1 192 ? 15.224 -3.940 -7.054 1.00 87.88 192 CYS A N 1
ATOM 1593 C CA . CYS A 1 192 ? 14.719 -5.076 -6.284 1.00 87.88 192 CYS A CA 1
ATOM 1594 C C . CYS A 1 192 ? 15.743 -6.222 -6.226 1.00 87.88 192 CYS A C 1
ATOM 1596 O O . CYS A 1 192 ? 15.899 -6.833 -5.171 1.00 87.88 192 CYS A O 1
ATOM 1598 N N . LYS A 1 193 ? 16.472 -6.490 -7.321 1.00 83.19 193 LYS A N 1
ATOM 1599 C CA . LYS A 1 193 ? 17.475 -7.570 -7.417 1.00 83.19 193 LYS A CA 1
ATOM 1600 C C . LYS A 1 193 ? 18.730 -7.308 -6.575 1.00 83.19 193 LYS A C 1
ATOM 1602 O O . LYS A 1 193 ? 19.236 -8.236 -5.950 1.00 83.19 193 LYS A O 1
ATOM 1607 N N . SER A 1 194 ? 19.202 -6.063 -6.494 1.00 66.94 194 SER A N 1
ATOM 1608 C CA . SER A 1 194 ? 20.417 -5.690 -5.745 1.00 66.94 194 SER A CA 1
ATOM 1609 C C . SER A 1 194 ? 20.328 -5.945 -4.236 1.00 66.94 194 SER A C 1
ATOM 1611 O O . SER A 1 194 ? 21.342 -6.015 -3.553 1.00 66.94 194 SER A O 1
ATOM 1613 N N . SER A 1 195 ? 19.119 -6.161 -3.720 1.00 57.59 195 SER A N 1
ATOM 1614 C CA . SER A 1 195 ? 18.851 -6.470 -2.312 1.00 57.59 195 SER A CA 1
ATOM 1615 C C . SER A 1 195 ? 19.219 -7.912 -1.924 1.00 57.59 195 SER A C 1
ATOM 1617 O O . SER A 1 195 ? 19.239 -8.241 -0.741 1.00 57.59 195 SER A O 1
ATOM 1619 N N . TYR A 1 196 ? 19.513 -8.769 -2.910 1.00 50.06 196 TYR A N 1
ATOM 1620 C CA . TYR A 1 196 ? 19.875 -10.176 -2.716 1.00 50.06 196 TYR A CA 1
ATOM 1621 C C . TYR A 1 196 ? 21.383 -10.456 -2.819 1.00 50.06 196 TYR A C 1
ATOM 1623 O O . TYR A 1 196 ? 21.783 -11.585 -2.563 1.00 50.06 196 TYR A O 1
ATOM 1631 N N . SER A 1 197 ? 22.226 -9.476 -3.180 1.00 40.50 197 SER A N 1
ATOM 1632 C CA . SER A 1 197 ? 23.675 -9.705 -3.354 1.00 40.50 197 SER A CA 1
ATOM 1633 C C . SER A 1 197 ? 24.524 -9.428 -2.107 1.00 40.50 197 SER A C 1
ATOM 1635 O O . SER A 1 197 ? 25.747 -9.492 -2.191 1.00 40.50 197 SER A O 1
ATOM 1637 N N . GLU A 1 198 ? 23.908 -9.082 -0.974 1.00 40.81 198 GLU A N 1
ATOM 1638 C CA . GLU A 1 198 ? 24.595 -8.841 0.310 1.00 40.81 198 GLU A CA 1
ATOM 1639 C C . GLU A 1 198 ? 24.411 -9.994 1.323 1.00 40.81 198 GLU A C 1
ATOM 1641 O O . GLU A 1 198 ? 24.690 -9.818 2.510 1.00 40.81 198 GLU A O 1
ATOM 1646 N N . TYR A 1 199 ? 23.964 -11.173 0.866 1.00 40.09 199 TYR A N 1
ATOM 1647 C CA . TYR A 1 199 ? 23.845 -12.394 1.674 1.00 40.09 199 TYR A CA 1
ATOM 1648 C C . TYR A 1 199 ? 24.693 -13.537 1.121 1.00 40.09 199 TYR A C 1
ATOM 1650 O O . TYR A 1 199 ? 24.594 -13.805 -0.096 1.00 40.09 199 TYR A O 1
#